Protein AF-0000000080301830 (afdb_homodimer)

Sequence (352 aa):
MVADKGTPGTGPSTVLDDLLLYRLTRLLASAGSLVVRQCEGRHGITRREWRLIAILAQRGPLLSSELAAHAHLQRSRTSAAVTSLVSKGLGVRTPMPGNRRQVQVALTASGRAIHDDMMPFVATLNAELYAALPPADAARLDEMLERLQAQADRMAMTVEVPKDERRKGRRRTGDGMVADKGTPGTGPSTVLDDLLLYRLTRLLASAGSLVVRQCEGRHGITRREWRLIAILAQRGPLLSSELAAHAHLQRSRTSAAVTSLVSKGLGVRTPMPGNRRQVQVALTASGRAIHDDMMPFVATLNAELYAALPPADAARLDEMLERLQAQADRMAMTVEVPKDERRKGRRRTGDG

Organism: Piscinibacter sakaiensis (NCBI:txid1547922)

InterPro domains:
  IPR000835 MarR-type HTH domain [PF01047] (45-103)
  IPR000835 MarR-type HTH domain [PS50995] (17-150)
  IPR000835 MarR-type HTH domain [SM00347] (38-138)
  IPR036388 Winged helix-like DNA-binding domain superfamily [G3DSA:1.10.10.10] (8-157)
  IPR036390 Winged helix DNA-binding domain superfamily [SSF46785] (18-155)
  IPR039422 Transcription regulators MarR/SlyA-like [PTHR33164] (20-153)

Radius of gyration: 22.85 Å; Cα contacts (8 Å, |Δi|>4): 368; chains: 2; bounding box: 72×60×74 Å

Secondary structure (DSSP, 8-state):
---------SS----GGG-HHHHHHHHHHHHHHHHHHHIIIII---HHHHHHHHHHHHH-SEEHHHHHHHHT--HHHHHHHHHHHHHTTSEEEEEETTEEEEEEEEE-HHHHHHHHHHHHHHHHHHHHHHTTS-HHHHHHHHHHHHHHHHHHHHHHHHS-----SHHHHHHTTT--/---------SS----GGG-HHHHHHHHHHHHHHHHHHHIIIII---HHHHHHHHHHHHH-SEEHHHHHHHHT--HHHHHHHHHHHHHTTSEEEEEETTEEEEEEEEE-HHHHHHHHHHHHHHHHHHHHHHTTS-HHHHHHHHHHHHHHHHHHHHHHHHS-----SHHHHHHTTT--

Nearest PDB structures (foldseek):
  7kua-assembly1_A-2  TM=8.461E-01  e=3.530E-08  Pseudomonas putida
  7el3-assembly1_B  TM=9.059E-01  e=2.567E-07  Acinetobacter baumannii
  5aip-assembly1_A  TM=7.825E-01  e=3.330E-08  Neisseria meningitidis serogroup B
  7kfq-assembly1_A  TM=7.900E-01  e=3.643E-07  Variovorax paradoxus
  3bpx-assembly1_A  TM=7.831E-01  e=7.777E-07  unclassified

Foldseek 3Di:
DPPPPDDPPPDDDPDLCPDPVSVVVVVCVVLVVVLQCCCCVPPNAGPLLLLLLLVCLVPPKDKLVVSCVSSVHDSVVSVVSQVVCVVVVQKDWDQDPPHNVIIIIHGDPSSNVVCVVSVVVVVVSVVVVCVVDDPVVSVVVVVVVVVVVVVVVVVVVPPPPPPPPPVVVVVVVPPD/DPPPPPDPPPDDDPDLCPDPVSVVVVVCVVLVVVLQCCCCVPPNAGPLLLLLLQVC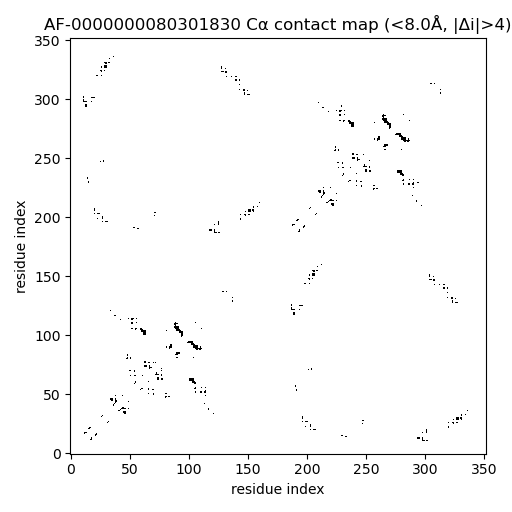LVPPKDKLVVSCVSSVHDSVVSVVSQVVCVVVVQKDWDQDPPHNVIIIIHGDPSSNVVCVVSVVVVVVSVVVVCVVDDPVVSVVVVVVVVVVVVVVVVVVVPPPPPPDPPVVVVVVVPPD

pLDDT: mean 83.08, std 20.3, range [25.14, 98.44]

Structure (mmCIF, N/CA/C/O backbone):
data_AF-0000000080301830-model_v1
#
loop_
_entity.id
_entity.type
_entity.pdbx_description
1 polymer 'Transcriptional regulator, MarR family'
#
loop_
_atom_site.group_PDB
_atom_site.id
_atom_site.type_symbol
_atom_site.label_atom_id
_atom_site.label_alt_id
_atom_site.label_comp_id
_atom_site.label_asym_id
_atom_site.label_entity_id
_atom_site.label_seq_id
_atom_site.pdbx_PDB_ins_code
_atom_site.Cartn_x
_atom_site.Cartn_y
_atom_site.Cartn_z
_atom_site.occupancy
_atom_site.B_iso_or_equiv
_atom_site.auth_seq_id
_atom_site.auth_comp_id
_atom_site.auth_asym_id
_atom_site.auth_atom_id
_atom_site.pdbx_PDB_model_num
ATOM 1 N N . MET A 1 1 ? -15.938 17.375 38.125 1 25.14 1 MET A N 1
ATOM 2 C CA . MET A 1 1 ? -15.664 18.078 36.875 1 25.14 1 MET A CA 1
ATOM 3 C C . MET A 1 1 ? -15.281 17.094 35.781 1 25.14 1 MET A C 1
ATOM 5 O O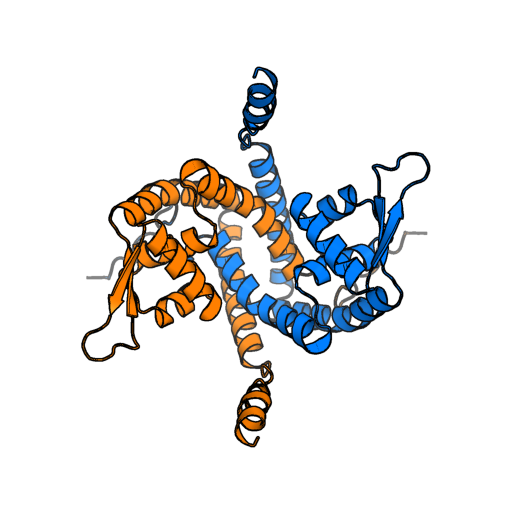 . MET A 1 1 ? -14.195 16.516 35.812 1 25.14 1 MET A O 1
ATOM 9 N N . VAL A 1 2 ? -16.188 16.25 35.219 1 26.48 2 VAL A N 1
ATOM 10 C CA . VAL A 1 2 ? -16.047 15.023 34.438 1 26.48 2 VAL A CA 1
ATOM 11 C C . VAL A 1 2 ? -15.383 15.344 33.094 1 26.48 2 VAL A C 1
ATOM 13 O O . VAL A 1 2 ? -15.727 16.344 32.438 1 26.48 2 VAL A O 1
ATOM 16 N N . ALA A 1 3 ? -14.172 15.008 33 1 34.41 3 ALA A N 1
ATOM 17 C CA . ALA A 1 3 ? -13.414 15.227 31.766 1 34.41 3 ALA A CA 1
ATOM 18 C C . ALA A 1 3 ? -14.258 14.922 30.547 1 34.41 3 ALA A C 1
ATOM 20 O O . ALA A 1 3 ? -14.922 13.891 30.484 1 34.41 3 ALA A O 1
ATOM 21 N N . ASP A 1 4 ? -14.891 15.883 29.953 1 29.5 4 ASP A N 1
ATOM 22 C CA . ASP A 1 4 ? -15.773 15.891 28.797 1 29.5 4 ASP A CA 1
ATOM 23 C C . ASP A 1 4 ? -15.203 15.039 27.672 1 29.5 4 ASP A C 1
ATOM 25 O O . ASP A 1 4 ? -14.078 15.273 27.219 1 29.5 4 ASP A O 1
ATOM 29 N N . LYS A 1 5 ? -15.328 13.758 27.656 1 33.53 5 LYS A N 1
ATOM 30 C CA . LYS A 1 5 ? -15.109 12.781 26.578 1 33.53 5 LYS A CA 1
ATOM 31 C C . LYS A 1 5 ? -15.469 13.375 25.219 1 33.53 5 LYS A C 1
ATOM 33 O O . LYS A 1 5 ? -16.641 13.664 24.953 1 33.53 5 LYS A O 1
ATOM 38 N N . GLY A 1 6 ? -14.703 14.383 24.812 1 34.5 6 GLY A N 1
ATOM 39 C CA . GLY A 1 6 ? -15.07 15.164 23.641 1 34.5 6 GLY A CA 1
ATOM 40 C C . GLY A 1 6 ? -15.797 14.352 22.594 1 34.5 6 GLY A C 1
ATOM 41 O O . GLY A 1 6 ? -15.664 13.125 22.547 1 34.5 6 GLY A O 1
ATOM 42 N N . THR A 1 7 ? -16.922 14.648 22.141 1 37.5 7 THR A N 1
ATOM 43 C CA . THR A 1 7 ? -17.859 14.164 21.125 1 37.5 7 THR A CA 1
ATOM 44 C C . THR A 1 7 ? -17.094 13.703 19.891 1 37.5 7 THR A C 1
ATOM 46 O O . THR A 1 7 ? -16.234 14.414 19.375 1 37.5 7 THR A O 1
ATOM 49 N N . PRO A 1 8 ? -16.891 12.367 19.594 1 40.94 8 PRO A N 1
ATOM 50 C CA . PRO A 1 8 ? -16.359 11.961 18.297 1 40.94 8 PRO A CA 1
ATOM 51 C C . PRO A 1 8 ? -16.766 12.914 17.172 1 40.94 8 PRO A C 1
ATOM 53 O O . PRO A 1 8 ? -17.938 13.047 16.859 1 40.94 8 PRO A O 1
ATOM 56 N N . GLY A 1 9 ? -16.547 14.195 17.281 1 39.06 9 GLY A N 1
ATOM 57 C CA . GLY A 1 9 ? -16.969 15.195 16.328 1 39.06 9 GLY A CA 1
ATOM 58 C C . GLY A 1 9 ? -16.922 14.703 14.883 1 39.06 9 GLY A C 1
ATOM 59 O O . GLY A 1 9 ? -16.078 13.875 14.539 1 39.06 9 GLY A O 1
ATOM 60 N N . THR A 1 10 ? -18.125 14.477 14.195 1 47.09 10 THR A N 1
ATOM 61 C CA . THR A 1 10 ? -18.594 14.055 12.883 1 47.09 10 THR A CA 1
ATOM 62 C C . THR A 1 10 ? -17.656 14.562 11.789 1 47.09 10 THR A C 1
ATOM 64 O O . THR A 1 10 ? -17.812 14.211 10.617 1 47.09 10 THR A O 1
ATOM 67 N N . GLY A 1 11 ? -16.812 15.523 12.086 1 50.56 11 GLY A N 1
ATOM 68 C CA . GLY A 1 11 ? -16.062 16.125 10.992 1 50.56 11 GLY A CA 1
ATOM 69 C C . GLY A 1 11 ? -14.867 15.281 10.562 1 50.56 11 GLY A C 1
ATOM 70 O O . GLY A 1 11 ? -14.547 14.273 11.195 1 50.56 11 GLY A O 1
ATOM 71 N N . PRO A 1 12 ? -14.5 15.508 9.32 1 61.25 12 PRO A N 1
ATOM 72 C CA . PRO A 1 12 ? -13.352 14.758 8.797 1 61.25 12 PRO A CA 1
ATOM 73 C C . PRO A 1 12 ? -12.125 14.844 9.703 1 61.25 12 PRO A C 1
ATOM 75 O O . PRO A 1 12 ? -11.812 15.914 10.227 1 61.25 12 PRO A O 1
ATOM 78 N N . SER A 1 13 ? -11.844 13.766 10.414 1 62.53 13 SER A N 1
ATOM 79 C CA . SER A 1 13 ? -10.656 13.711 11.25 1 62.53 13 SER A CA 1
ATOM 80 C C . SER A 1 13 ? -9.422 14.172 10.484 1 62.53 13 SER A C 1
ATOM 82 O O . SER A 1 13 ? -9.297 13.922 9.289 1 62.53 13 SER A O 1
ATOM 84 N N . THR A 1 14 ? -8.688 15.078 11.148 1 70.62 14 THR A N 1
ATOM 85 C CA . THR A 1 14 ? -7.418 15.508 10.57 1 70.62 14 THR A CA 1
ATOM 86 C C . THR A 1 14 ? -6.246 14.789 11.227 1 70.62 14 THR A C 1
ATOM 88 O O . THR A 1 14 ? -5.09 15.156 11.023 1 70.62 14 THR A O 1
ATOM 91 N N . VAL A 1 15 ? -6.68 13.797 12.016 1 78.5 15 VAL A N 1
ATOM 92 C CA . VAL A 1 15 ? -5.629 13 12.641 1 78.5 15 VAL A CA 1
ATOM 93 C C . VAL A 1 15 ? -5.238 11.844 11.719 1 78.5 15 VAL A C 1
ATOM 95 O O . VAL A 1 15 ? -6.094 11.07 11.289 1 78.5 15 VAL A O 1
ATOM 98 N N . LEU A 1 16 ? -3.955 11.734 11.445 1 83.31 16 LEU A N 1
ATOM 99 C CA . LEU A 1 16 ? -3.443 10.781 10.469 1 83.31 16 LEU A CA 1
ATOM 100 C C . LEU A 1 16 ? -3.889 9.359 10.805 1 83.31 16 LEU A C 1
ATOM 102 O O . LEU A 1 16 ? -4.34 8.625 9.922 1 83.31 16 LEU A O 1
ATOM 106 N N . ASP A 1 17 ? -3.924 9.023 12.109 1 81.44 17 ASP A N 1
ATOM 107 C CA . ASP A 1 17 ? -4.195 7.656 12.555 1 81.44 17 ASP A CA 1
ATOM 108 C C . ASP A 1 17 ? -5.672 7.309 12.383 1 81.44 17 ASP A C 1
ATOM 110 O O . ASP A 1 17 ? -6.059 6.145 12.492 1 81.44 17 ASP A O 1
ATOM 114 N N . ASP A 1 18 ? -6.461 8.359 12.023 1 84 18 ASP A N 1
ATOM 115 C CA . ASP A 1 18 ? -7.891 8.125 11.828 1 84 18 ASP A CA 1
ATOM 116 C C . ASP A 1 18 ? -8.219 7.949 10.344 1 84 18 ASP A C 1
ATOM 118 O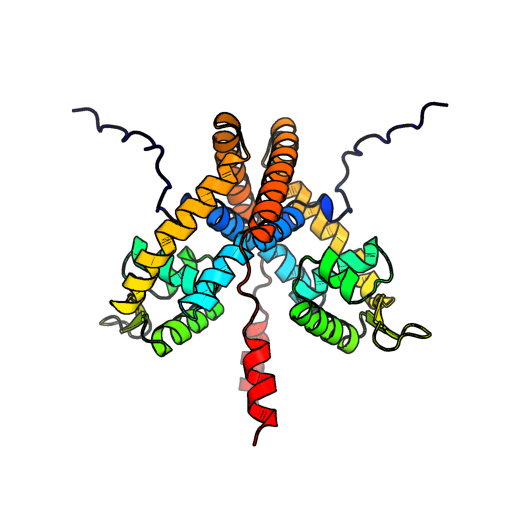 O . ASP A 1 18 ? -9.328 7.551 9.992 1 84 18 ASP A O 1
ATOM 122 N N . LEU A 1 19 ? -7.285 8.273 9.547 1 90.25 19 LEU A N 1
ATOM 123 C CA . LEU A 1 19 ? -7.512 8.195 8.109 1 90.25 19 LEU A CA 1
ATOM 124 C C . LEU A 1 19 ? -7.363 6.758 7.617 1 90.25 19 LEU A C 1
ATOM 126 O O . LEU A 1 19 ? -6.344 6.109 7.875 1 90.25 19 LEU A O 1
ATOM 130 N N . LEU A 1 20 ? -8.383 6.289 6.883 1 92.62 20 LEU A N 1
ATOM 131 C CA . LEU A 1 20 ? -8.453 4.898 6.449 1 92.62 20 LEU A CA 1
ATOM 132 C C . LEU A 1 20 ? -7.223 4.523 5.629 1 92.62 20 LEU A C 1
ATOM 134 O O . LEU A 1 20 ? -6.598 3.49 5.879 1 92.62 20 LEU A O 1
ATOM 138 N N . LEU A 1 21 ? -6.867 5.402 4.691 1 91.06 21 LEU A N 1
ATOM 139 C CA . LEU A 1 21 ? -5.758 5.086 3.801 1 91.06 21 LEU A CA 1
ATOM 140 C C . LEU A 1 21 ? -4.453 4.973 4.578 1 91.06 21 LEU A C 1
ATOM 142 O O . LEU A 1 21 ? -3.6 4.145 4.258 1 91.06 21 LEU A O 1
ATOM 146 N N . TYR A 1 22 ? -4.305 5.781 5.609 1 91 22 TYR A N 1
ATOM 147 C CA . TYR A 1 22 ? -3.117 5.688 6.453 1 91 22 TYR A CA 1
ATOM 148 C C . TYR A 1 22 ? -3.105 4.375 7.234 1 91 22 TYR A C 1
ATOM 150 O O . TYR A 1 22 ? -2.07 3.711 7.324 1 91 22 TYR A O 1
ATOM 158 N N . ARG A 1 23 ? -4.207 3.986 7.766 1 91.81 23 ARG A N 1
ATOM 159 C CA . ARG A 1 23 ? -4.305 2.734 8.508 1 91.81 23 ARG A CA 1
ATOM 160 C C . ARG A 1 23 ? -4.02 1.538 7.605 1 91.81 23 ARG A C 1
ATOM 162 O O . ARG A 1 23 ? -3.332 0.599 8.008 1 91.81 23 ARG A O 1
ATOM 169 N N . LEU A 1 24 ? -4.539 1.596 6.418 1 93.75 24 LEU A N 1
ATOM 170 C CA . LEU A 1 24 ? -4.297 0.52 5.465 1 93.75 24 LEU A CA 1
ATOM 171 C C . LEU A 1 24 ? -2.822 0.454 5.078 1 93.75 24 LEU A C 1
ATOM 173 O O . LEU A 1 24 ? -2.258 -0.634 4.949 1 93.75 24 LEU A O 1
ATOM 177 N N . THR A 1 25 ? -2.225 1.618 4.875 1 91.75 25 THR A N 1
ATOM 178 C CA . THR A 1 25 ? -0.806 1.674 4.543 1 91.75 25 THR A CA 1
ATOM 179 C C . THR A 1 25 ? 0.034 1.049 5.656 1 91.75 25 THR A C 1
ATOM 181 O O . THR A 1 25 ? 0.958 0.279 5.383 1 91.75 25 THR A O 1
ATOM 184 N N . ARG A 1 26 ? -0.278 1.354 6.891 1 90.31 26 ARG A N 1
ATOM 185 C CA . ARG A 1 26 ? 0.453 0.811 8.031 1 90.31 26 ARG A CA 1
ATOM 186 C C . ARG A 1 26 ? 0.293 -0.704 8.109 1 90.31 26 ARG A C 1
ATOM 188 O O . ARG A 1 26 ? 1.268 -1.425 8.336 1 90.31 26 ARG A O 1
ATOM 195 N N . LEU A 1 27 ? -0.912 -1.163 7.961 1 93.19 27 LEU A N 1
ATOM 196 C CA . LEU A 1 27 ? -1.195 -2.594 8.008 1 93.19 27 LEU A CA 1
ATOM 197 C C . LEU A 1 27 ? -0.454 -3.33 6.895 1 93.19 27 LEU A C 1
ATOM 199 O O . LEU A 1 27 ? 0.161 -4.371 7.137 1 93.19 27 LEU A O 1
ATOM 203 N N . LEU A 1 28 ? -0.466 -2.764 5.73 1 91.75 28 LEU A N 1
ATOM 204 C CA . LEU A 1 28 ? 0.215 -3.367 4.59 1 91.75 28 LEU A CA 1
ATOM 205 C C . LEU A 1 28 ? 1.726 -3.365 4.797 1 91.75 28 LEU A C 1
ATOM 207 O O . LEU A 1 28 ? 2.412 -4.312 4.406 1 91.75 28 LEU A O 1
ATOM 211 N N . ALA A 1 29 ? 2.191 -2.297 5.355 1 88.19 29 ALA A N 1
ATOM 212 C CA . ALA A 1 29 ? 3.625 -2.229 5.625 1 88.19 29 ALA A CA 1
ATOM 213 C C . ALA A 1 29 ? 4.055 -3.332 6.59 1 88.19 29 ALA A C 1
ATOM 215 O O . ALA A 1 29 ? 5.059 -4.008 6.359 1 88.19 29 ALA A O 1
ATOM 216 N N . SER A 1 30 ? 3.332 -3.576 7.605 1 90.38 30 SER A N 1
ATOM 217 C CA . SER A 1 30 ? 3.672 -4.574 8.617 1 90.38 30 SER A CA 1
ATOM 218 C C . SER A 1 30 ? 3.516 -5.988 8.07 1 90.38 30 SER A C 1
ATOM 220 O O . SER A 1 30 ? 4.477 -6.762 8.047 1 90.38 30 SER A O 1
ATOM 222 N N . ALA A 1 31 ? 2.387 -6.266 7.543 1 90.94 31 ALA A N 1
ATOM 223 C CA . ALA A 1 31 ? 2.119 -7.613 7.047 1 90.94 31 ALA A CA 1
ATOM 224 C C . ALA A 1 31 ? 2.875 -7.883 5.746 1 90.94 31 ALA A C 1
ATOM 226 O O . ALA A 1 31 ? 3.348 -9 5.516 1 90.94 31 ALA A O 1
ATOM 227 N N . GLY A 1 32 ? 2.92 -6.879 4.922 1 91.25 32 GLY A N 1
ATOM 228 C CA . GLY A 1 32 ? 3.615 -7.012 3.65 1 91.25 32 GLY A CA 1
ATOM 229 C C . GLY A 1 32 ? 5.113 -7.195 3.807 1 91.25 32 GLY A C 1
ATOM 230 O O . GLY A 1 32 ? 5.766 -7.77 2.934 1 91.25 32 GLY A O 1
ATOM 231 N N . SER A 1 33 ? 5.637 -6.656 4.887 1 89.25 33 SER A N 1
ATOM 232 C CA . SER A 1 33 ? 7.07 -6.801 5.117 1 89.25 33 SER A CA 1
ATOM 233 C C . SER A 1 33 ? 7.477 -8.266 5.199 1 89.25 33 SER A C 1
ATOM 235 O O . SER A 1 33 ? 8.578 -8.641 4.793 1 89.25 33 SER A O 1
ATOM 237 N N . LEU A 1 34 ? 6.637 -9.117 5.676 1 89.75 34 LEU A N 1
ATOM 238 C CA . LEU A 1 34 ? 6.891 -10.555 5.77 1 89.75 34 LEU A CA 1
ATOM 239 C C . LEU A 1 34 ? 6.965 -11.18 4.383 1 89.75 34 LEU A C 1
ATOM 241 O O . LEU A 1 34 ? 7.816 -12.039 4.133 1 89.75 34 LEU A O 1
ATOM 245 N N . VAL A 1 35 ? 6.16 -10.703 3.543 1 91.44 35 VAL A N 1
ATOM 246 C CA . VAL A 1 35 ? 6.168 -11.18 2.164 1 91.44 35 VAL A CA 1
ATOM 247 C C . VAL A 1 35 ? 7.43 -10.695 1.456 1 91.44 35 VAL A C 1
ATOM 249 O O . VAL A 1 35 ? 8.094 -11.469 0.757 1 91.44 35 VAL A O 1
ATOM 252 N N . VAL A 1 36 ? 7.723 -9.508 1.648 1 88.94 36 VAL A N 1
ATOM 253 C CA . VAL A 1 36 ? 8.891 -8.898 1.022 1 88.94 36 VAL A CA 1
ATOM 254 C C . VAL A 1 36 ? 10.156 -9.648 1.451 1 88.94 36 VAL A C 1
ATOM 256 O O . VAL A 1 36 ? 11.016 -9.953 0.622 1 88.94 36 VAL A O 1
ATOM 259 N N . ARG A 1 37 ? 10.242 -9.922 2.678 1 88.62 37 ARG A N 1
ATOM 260 C CA . ARG A 1 37 ? 11.398 -10.641 3.199 1 88.62 37 ARG A CA 1
ATOM 261 C C . ARG A 1 37 ? 11.555 -12 2.521 1 88.62 37 ARG A C 1
ATOM 263 O O . ARG A 1 37 ? 12.664 -12.414 2.191 1 88.62 37 ARG A O 1
ATOM 270 N N . GLN A 1 38 ? 10.453 -12.625 2.387 1 90.88 38 GLN A N 1
ATOM 271 C CA . GLN A 1 38 ? 10.492 -13.93 1.736 1 90.88 38 GLN A CA 1
ATOM 272 C C . GLN A 1 38 ? 10.844 -13.797 0.258 1 90.88 38 GLN A C 1
ATOM 274 O O . GLN A 1 38 ? 11.648 -14.57 -0.264 1 90.88 38 GLN A O 1
ATOM 279 N N . CYS A 1 39 ? 10.305 -12.82 -0.421 1 91.5 39 CYS A N 1
ATOM 280 C CA . CYS A 1 39 ? 10.594 -12.562 -1.828 1 91.5 39 CYS A CA 1
ATOM 281 C C . CYS A 1 39 ? 12.062 -12.25 -2.039 1 91.5 39 CYS A C 1
ATOM 283 O O . CYS A 1 39 ? 12.734 -12.906 -2.84 1 91.5 39 CYS A O 1
ATOM 285 N N . GLU A 1 40 ? 12.5 -11.344 -1.338 1 89.44 40 GLU A N 1
ATOM 286 C CA . GLU A 1 40 ? 13.867 -10.852 -1.521 1 89.44 40 GLU A CA 1
ATOM 287 C C . GLU A 1 40 ? 14.891 -11.844 -0.981 1 89.44 40 GLU A C 1
ATOM 289 O O . GLU A 1 40 ? 15.914 -12.094 -1.62 1 89.44 40 GLU A O 1
ATOM 294 N N . GLY A 1 41 ? 14.648 -12.383 0.118 1 88.25 41 GLY A N 1
ATOM 295 C CA . GLY A 1 41 ? 15.594 -13.273 0.778 1 88.25 41 GLY A CA 1
ATOM 296 C C . GLY A 1 41 ? 15.719 -14.617 0.094 1 88.25 41 GLY A C 1
ATOM 297 O O . GLY A 1 41 ? 16.828 -15.117 -0.119 1 88.25 41 GLY A O 1
ATOM 298 N N . ARG A 1 42 ? 14.656 -15.164 -0.291 1 89.44 42 ARG A N 1
ATOM 299 C CA . ARG A 1 42 ? 14.672 -16.531 -0.792 1 89.44 42 ARG A CA 1
ATOM 300 C C . ARG A 1 42 ? 14.758 -16.562 -2.314 1 89.44 42 ARG A C 1
ATOM 302 O O . ARG A 1 42 ? 15.367 -17.469 -2.893 1 89.44 42 ARG A O 1
ATOM 309 N N . HIS A 1 43 ? 14.211 -15.539 -2.967 1 93.75 43 HIS A N 1
ATOM 310 C C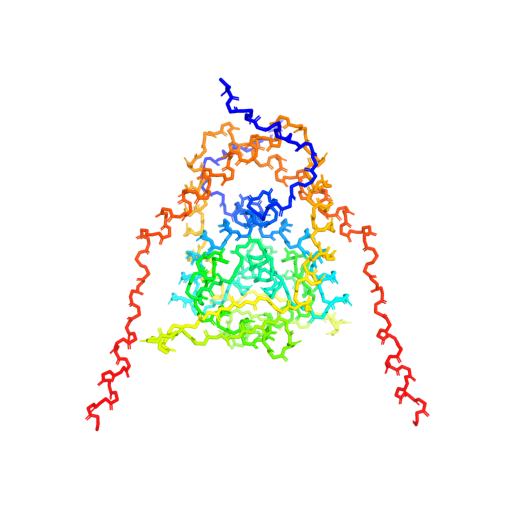A . HIS A 1 43 ? 14.047 -15.688 -4.41 1 93.75 43 HIS A CA 1
ATOM 311 C C . HIS A 1 43 ? 14.695 -14.523 -5.156 1 93.75 43 HIS A C 1
ATOM 313 O O . HIS A 1 43 ? 14.773 -14.539 -6.387 1 93.75 43 HIS A O 1
ATOM 319 N N . GLY A 1 44 ? 15.07 -13.484 -4.445 1 93.5 44 GLY A N 1
ATOM 320 C CA . GLY A 1 44 ? 15.711 -12.336 -5.062 1 93.5 44 GLY A CA 1
A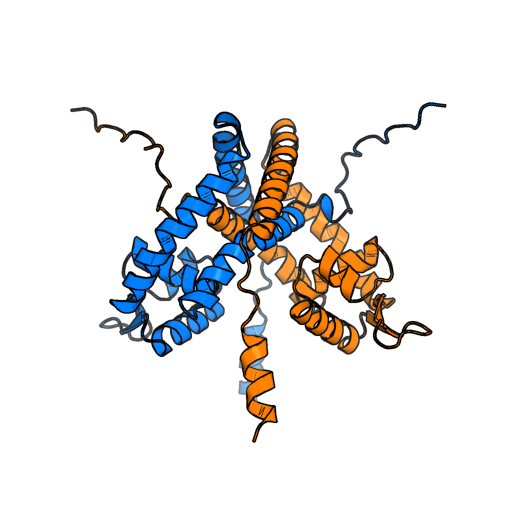TOM 321 C C . GLY A 1 44 ? 14.773 -11.531 -5.945 1 93.5 44 GLY A C 1
ATOM 322 O O . GLY A 1 44 ? 15.195 -10.977 -6.965 1 93.5 44 GLY A O 1
ATOM 323 N N . ILE A 1 45 ? 13.5 -11.562 -5.691 1 94.88 45 ILE A N 1
ATOM 324 C CA . ILE A 1 45 ? 12.531 -10.797 -6.473 1 94.88 45 ILE A CA 1
ATOM 325 C C . ILE A 1 45 ? 11.914 -9.711 -5.598 1 94.88 45 ILE A C 1
ATOM 327 O O . ILE A 1 45 ? 11.938 -9.805 -4.367 1 94.88 45 ILE A O 1
ATOM 331 N N . THR A 1 46 ? 11.328 -8.719 -6.266 1 92.38 46 THR A N 1
ATOM 332 C CA . THR A 1 46 ? 10.648 -7.637 -5.566 1 92.38 46 THR A CA 1
ATOM 333 C C . THR A 1 46 ? 9.172 -7.977 -5.348 1 92.38 46 THR A C 1
ATOM 335 O O . THR A 1 46 ? 8.656 -8.93 -5.934 1 92.38 46 THR A O 1
ATOM 338 N N . ARG A 1 47 ? 8.586 -7.172 -4.551 1 90.5 47 ARG A N 1
ATOM 339 C CA . ARG A 1 47 ? 7.152 -7.312 -4.328 1 90.5 47 ARG A CA 1
ATOM 340 C C . ARG A 1 47 ? 6.379 -7.141 -5.633 1 90.5 47 ARG A C 1
ATOM 342 O O . ARG A 1 47 ? 5.383 -7.828 -5.863 1 90.5 47 ARG A O 1
ATOM 349 N N . ARG A 1 48 ? 6.812 -6.219 -6.414 1 91.06 48 ARG A N 1
ATOM 350 C CA . ARG A 1 48 ? 6.148 -5.973 -7.688 1 91.06 48 ARG A CA 1
ATOM 351 C C . ARG A 1 48 ? 6.293 -7.164 -8.625 1 91.06 48 ARG A C 1
ATOM 353 O O . ARG A 1 48 ? 5.34 -7.547 -9.305 1 91.06 48 ARG A O 1
ATOM 360 N N . GLU A 1 49 ? 7.449 -7.645 -8.641 1 94.56 49 GLU A N 1
ATOM 361 C CA . GLU A 1 49 ? 7.672 -8.836 -9.453 1 94.56 49 GLU A CA 1
ATOM 362 C C . GLU A 1 49 ? 6.82 -10 -8.969 1 94.56 49 GLU A C 1
ATOM 364 O O . GLU A 1 49 ? 6.254 -10.742 -9.781 1 94.56 49 GLU A O 1
ATOM 369 N N . TRP A 1 50 ? 6.766 -10.18 -7.691 1 94.88 50 TRP A N 1
ATOM 370 C CA . TRP A 1 50 ? 5.91 -11.219 -7.121 1 94.88 50 TRP A CA 1
ATOM 371 C C . TRP A 1 50 ? 4.465 -11.039 -7.574 1 94.88 50 TRP A C 1
ATOM 373 O O . TRP A 1 50 ? 3.795 -12.016 -7.926 1 94.88 50 TRP A O 1
ATOM 383 N N . ARG A 1 51 ? 4.035 -9.883 -7.516 1 93.75 51 ARG A N 1
ATOM 384 C CA . ARG A 1 51 ? 2.668 -9.602 -7.945 1 93.75 51 ARG A CA 1
ATOM 385 C C . ARG A 1 51 ? 2.434 -10.078 -9.375 1 93.75 51 ARG A C 1
ATOM 387 O O . ARG A 1 51 ? 1.404 -10.688 -9.672 1 93.75 51 ARG A O 1
ATOM 394 N N . LEU A 1 52 ? 3.334 -9.773 -10.242 1 95.81 52 LEU A N 1
ATOM 395 C CA . LEU A 1 52 ? 3.201 -10.203 -11.633 1 95.81 52 LEU A CA 1
ATOM 396 C C . LEU A 1 52 ? 3.232 -11.727 -11.734 1 95.81 52 LEU A C 1
ATOM 398 O O . LEU A 1 52 ? 2.439 -12.32 -12.469 1 95.81 52 LEU A O 1
ATOM 402 N N . ILE A 1 53 ? 4.105 -12.328 -11.008 1 97.12 53 ILE A N 1
ATOM 403 C CA . ILE A 1 53 ? 4.234 -13.781 -11.016 1 97.12 53 ILE A CA 1
ATOM 404 C C . ILE A 1 53 ? 2.922 -14.422 -10.562 1 97.12 53 ILE A C 1
ATOM 406 O O . ILE A 1 53 ? 2.428 -15.352 -11.195 1 97.12 53 ILE A O 1
ATOM 410 N N . ALA A 1 54 ? 2.438 -13.914 -9.555 1 96.06 54 ALA A N 1
ATOM 411 C CA . ALA A 1 54 ? 1.201 -14.461 -9 1 96.06 54 ALA A CA 1
ATOM 412 C C . ALA A 1 54 ? 0.053 -14.344 -9.992 1 96.06 54 ALA A C 1
ATOM 414 O O . ALA A 1 54 ? -0.722 -15.281 -10.18 1 96.06 54 ALA A O 1
ATOM 415 N N . ILE A 1 55 ? -0.048 -13.25 -10.648 1 95.31 55 ILE A N 1
ATOM 416 C CA . ILE A 1 55 ? -1.121 -13.016 -11.609 1 95.31 55 ILE A CA 1
ATOM 417 C C . ILE A 1 55 ? -0.958 -13.938 -12.805 1 95.31 55 ILE A C 1
ATOM 419 O O . ILE A 1 55 ? -1.91 -14.609 -13.219 1 95.31 55 ILE A O 1
ATOM 423 N N . LEU A 1 56 ? 0.176 -14.008 -13.297 1 97.06 56 LEU A N 1
ATOM 424 C CA . LEU A 1 56 ? 0.437 -14.82 -14.477 1 97.06 56 LEU A CA 1
ATOM 425 C C . LEU A 1 56 ? 0.263 -16.297 -14.172 1 97.06 56 LEU A C 1
ATOM 427 O O . LEU A 1 56 ? -0.168 -17.078 -15.031 1 97.06 56 LEU A O 1
ATOM 431 N N . ALA A 1 57 ? 0.664 -16.703 -13.008 1 96.38 57 ALA A N 1
ATOM 432 C CA . ALA A 1 57 ? 0.492 -18.094 -12.609 1 96.38 57 ALA A CA 1
ATOM 433 C C . ALA A 1 57 ? -0.986 -18.469 -12.555 1 96.38 57 ALA A C 1
ATOM 435 O O . ALA A 1 57 ? -1.363 -19.594 -12.906 1 96.38 57 ALA A O 1
ATOM 436 N N . GLN A 1 58 ? -1.782 -17.625 -12.172 1 93.25 58 GLN A N 1
ATOM 437 C CA . GLN A 1 58 ? -3.209 -17.875 -11.992 1 93.25 58 GLN A CA 1
ATOM 438 C C . GLN A 1 58 ? -3.967 -17.719 -13.305 1 93.25 58 GLN A C 1
ATOM 440 O O . GLN A 1 58 ? -4.898 -18.469 -13.586 1 93.25 58 GLN A O 1
ATOM 445 N N . ARG A 1 59 ? -3.551 -16.797 -14.133 1 94.5 59 ARG A N 1
ATOM 446 C CA . ARG A 1 59 ? -4.359 -16.422 -15.297 1 94.5 59 ARG A CA 1
ATOM 447 C C . ARG A 1 59 ? -3.746 -16.969 -16.578 1 94.5 59 ARG A C 1
ATOM 449 O O . ARG A 1 59 ? -4.406 -17 -17.625 1 94.5 59 ARG A O 1
ATOM 456 N N . GLY A 1 60 ? -2.578 -17.375 -16.484 1 95.88 60 GLY A N 1
ATOM 457 C CA . GLY A 1 60 ? -1.863 -17.75 -17.703 1 95.88 60 GLY A CA 1
ATOM 458 C C . GLY A 1 60 ? -1.288 -16.547 -18.438 1 95.88 60 GLY A C 1
ATOM 459 O O . GLY A 1 60 ? -1.188 -15.453 -17.891 1 95.88 60 GLY A O 1
ATOM 460 N N . PRO A 1 61 ? -0.811 -16.828 -19.641 1 96.94 61 PRO A N 1
ATOM 461 C CA . PRO A 1 61 ? -0.231 -15.734 -20.438 1 96.94 61 PRO A CA 1
ATOM 462 C C . PRO A 1 61 ? -1.203 -14.578 -20.656 1 96.94 61 PRO A C 1
ATOM 464 O O . PRO A 1 61 ? -2.4 -14.797 -20.859 1 96.94 61 PRO A O 1
ATOM 467 N N . LEU A 1 62 ? -0.656 -13.352 -20.547 1 96.56 62 LEU A N 1
ATOM 468 C CA . LEU A 1 62 ? -1.454 -12.141 -20.719 1 96.56 62 LEU A CA 1
ATOM 469 C C . LEU A 1 62 ? -0.72 -11.125 -21.594 1 96.56 62 LEU A C 1
ATOM 471 O O . LEU A 1 62 ? 0.512 -11.078 -21.594 1 96.56 62 LEU A O 1
ATOM 475 N N . LEU A 1 63 ? -1.603 -10.328 -22.219 1 94.62 63 LEU A N 1
ATOM 476 C CA . LEU A 1 63 ? -1.018 -9.141 -22.844 1 94.62 63 LEU A CA 1
ATOM 477 C C . LEU A 1 63 ? -0.504 -8.18 -21.766 1 94.62 63 LEU A C 1
ATOM 479 O O . LEU A 1 63 ? -1.07 -8.094 -20.688 1 94.62 63 LEU A O 1
ATOM 483 N N . SER A 1 64 ? 0.561 -7.496 -22.203 1 92.44 64 SER A N 1
ATOM 484 C CA . SER A 1 64 ? 1.136 -6.531 -21.266 1 92.44 64 SER A CA 1
ATOM 485 C C . SER A 1 64 ? 0.074 -5.578 -20.734 1 92.44 64 SER A C 1
ATOM 487 O O . SER A 1 64 ? 0.083 -5.23 -19.547 1 92.44 64 SER A O 1
ATOM 489 N N . SER A 1 65 ? -0.841 -5.195 -21.531 1 91.06 65 SER A N 1
ATOM 490 C CA . SER A 1 65 ? -1.913 -4.293 -21.125 1 91.06 65 SER A CA 1
ATOM 491 C C . SER A 1 65 ? -2.861 -4.965 -20.141 1 91.06 65 SER A C 1
ATOM 493 O O . SER A 1 65 ? -3.293 -4.344 -19.172 1 91.06 65 SER A O 1
ATOM 495 N N . GLU A 1 66 ? -3.186 -6.16 -20.359 1 93.88 66 GLU A N 1
ATOM 496 C CA . GLU A 1 66 ? -4.027 -6.93 -19.453 1 93.88 66 GLU A CA 1
ATOM 497 C C . GLU A 1 66 ? -3.332 -7.16 -18.109 1 93.88 66 GLU A C 1
ATOM 499 O O . GLU A 1 66 ? -3.969 -7.113 -17.062 1 93.88 66 GLU A O 1
ATOM 504 N N . LEU A 1 67 ? -2.117 -7.445 -18.25 1 94.5 67 LEU A N 1
ATOM 505 C CA . LEU A 1 67 ? -1.328 -7.664 -17.047 1 94.5 67 LEU A CA 1
ATOM 506 C C . LEU A 1 67 ? -1.319 -6.418 -16.156 1 94.5 67 LEU A C 1
ATOM 508 O O . LEU A 1 67 ? -1.488 -6.512 -14.945 1 94.5 67 LEU A O 1
ATOM 512 N N . ALA A 1 68 ? -1.181 -5.309 -16.75 1 92.06 68 ALA A N 1
ATOM 513 C CA . ALA A 1 68 ? -1.219 -4.047 -16.031 1 92.06 68 ALA A CA 1
ATOM 514 C C . ALA A 1 68 ? -2.574 -3.84 -15.352 1 92.06 68 ALA A C 1
ATOM 516 O O . ALA A 1 68 ? -2.645 -3.434 -14.195 1 92.06 68 ALA A O 1
ATOM 517 N N . ALA A 1 69 ? -3.619 -4.148 -16.047 1 88.44 69 ALA A N 1
ATOM 518 C CA . ALA A 1 69 ? -4.98 -4.004 -15.531 1 88.44 69 ALA A CA 1
ATOM 519 C C . ALA A 1 69 ? -5.211 -4.922 -14.328 1 88.44 69 ALA A C 1
ATOM 521 O O . ALA A 1 69 ? -5.73 -4.484 -13.297 1 88.44 69 ALA A O 1
ATOM 522 N N . HIS A 1 70 ? -4.742 -6.164 -14.453 1 89 70 HIS A N 1
ATOM 523 C CA . HIS A 1 70 ? -4.922 -7.125 -13.375 1 89 70 HIS A CA 1
ATOM 524 C C . HIS A 1 70 ? -4.051 -6.773 -12.172 1 89 70 HIS A C 1
ATOM 526 O O . HIS A 1 70 ? -4.434 -7.02 -11.023 1 89 70 HIS A O 1
ATOM 532 N N . ALA A 1 71 ? -2.908 -6.215 -12.438 1 88.62 71 ALA A N 1
ATOM 533 C CA . ALA A 1 71 ? -1.984 -5.84 -11.367 1 88.62 71 ALA A CA 1
ATOM 534 C C . ALA A 1 71 ? -2.379 -4.504 -10.742 1 88.62 71 ALA A C 1
ATOM 536 O O . ALA A 1 71 ? -1.836 -4.113 -9.711 1 88.62 71 ALA A O 1
ATOM 537 N N . HIS A 1 72 ? -3.297 -3.84 -11.398 1 81.88 72 HIS A N 1
ATOM 538 C CA . HIS A 1 72 ? -3.699 -2.504 -10.977 1 81.88 72 HIS A CA 1
ATOM 539 C C . HIS A 1 72 ? -2.498 -1.569 -10.883 1 81.88 72 HIS A C 1
ATOM 541 O O . HIS A 1 72 ? -2.326 -0.865 -9.891 1 81.88 72 HIS A O 1
ATOM 547 N N . LEU A 1 73 ? -1.69 -1.615 -11.797 1 81.62 73 LEU A N 1
ATOM 548 C CA . LEU A 1 73 ? -0.513 -0.771 -11.969 1 81.62 73 LEU A CA 1
ATOM 549 C C . LEU A 1 73 ? -0.599 0.03 -13.266 1 81.62 73 LEU A C 1
ATOM 551 O O . LEU A 1 73 ? -1.261 -0.39 -14.211 1 81.62 73 LEU A O 1
ATOM 555 N N . GLN A 1 74 ? 0.073 1.168 -13.188 1 81.25 74 GLN A N 1
ATOM 556 C CA . GLN A 1 74 ? 0.247 1.911 -14.43 1 81.25 74 GLN A CA 1
ATOM 557 C C . GLN A 1 74 ? 1.067 1.112 -15.445 1 81.25 74 GLN A C 1
ATOM 559 O O . GLN A 1 74 ? 1.914 0.302 -15.055 1 81.25 74 GLN A O 1
ATOM 564 N N . ARG A 1 75 ? 0.832 1.372 -16.656 1 85.06 75 ARG A N 1
ATOM 565 C CA . ARG A 1 75 ? 1.487 0.646 -17.75 1 85.06 75 ARG A CA 1
ATOM 566 C C . ARG A 1 75 ? 3.004 0.787 -17.656 1 85.06 75 ARG A C 1
ATOM 568 O O . ARG A 1 75 ? 3.734 -0.188 -17.844 1 85.06 75 ARG A O 1
ATOM 575 N N . SER A 1 76 ? 3.398 1.979 -17.406 1 85.69 76 SER A N 1
ATOM 576 C CA . SER A 1 76 ? 4.836 2.225 -17.328 1 85.69 76 SER A CA 1
ATOM 577 C C . SER A 1 76 ? 5.488 1.379 -16.234 1 85.69 76 SER A C 1
ATOM 579 O O . SER A 1 76 ? 6.562 0.812 -16.453 1 85.69 76 SER A O 1
ATOM 581 N N . ARG A 1 77 ? 4.867 1.24 -15.07 1 83.56 77 ARG A N 1
ATOM 582 C CA . ARG A 1 77 ? 5.391 0.447 -13.969 1 83.56 77 ARG A CA 1
ATOM 583 C C . ARG A 1 77 ? 5.34 -1.043 -14.289 1 83.56 77 ARG A C 1
ATOM 585 O O . ARG A 1 77 ? 6.234 -1.798 -13.906 1 83.56 77 ARG A O 1
ATOM 592 N N . THR A 1 78 ? 4.355 -1.391 -14.977 1 89.88 78 THR A N 1
ATOM 593 C CA . THR A 1 78 ? 4.211 -2.785 -15.375 1 89.88 78 THR A CA 1
ATOM 594 C C . THR A 1 78 ? 5.301 -3.182 -16.359 1 89.88 78 THR A C 1
ATOM 596 O O . THR A 1 78 ? 5.914 -4.242 -16.234 1 89.88 78 THR A O 1
ATOM 599 N N . SER A 1 79 ? 5.547 -2.307 -17.328 1 91.25 79 SER A N 1
ATOM 600 C CA . SER A 1 79 ? 6.582 -2.582 -18.328 1 91.25 79 SER A CA 1
ATOM 601 C C . SER A 1 79 ? 7.941 -2.781 -17.656 1 91.25 79 SER A C 1
ATOM 603 O O . SER A 1 79 ? 8.664 -3.719 -18 1 91.25 79 SER A O 1
ATOM 605 N N . ALA A 1 80 ? 8.227 -1.951 -16.75 1 92.62 80 ALA A N 1
ATOM 606 C CA . ALA A 1 80 ? 9.492 -2.062 -16.031 1 92.62 80 ALA A CA 1
ATOM 607 C C . ALA A 1 80 ? 9.57 -3.377 -15.258 1 92.62 80 ALA A C 1
ATOM 609 O O . ALA A 1 80 ? 10.617 -4.031 -15.242 1 92.62 80 ALA A O 1
ATOM 610 N N . ALA A 1 81 ? 8.555 -3.709 -14.641 1 93.44 81 ALA A N 1
ATOM 611 C CA . ALA A 1 81 ? 8.523 -4.949 -13.867 1 93.44 81 ALA A CA 1
ATOM 612 C C . ALA A 1 81 ? 8.625 -6.168 -14.789 1 93.44 81 ALA A C 1
ATOM 614 O O . ALA A 1 81 ? 9.297 -7.145 -14.461 1 93.44 81 ALA A O 1
ATOM 615 N N . VAL A 1 82 ? 8.008 -6.09 -15.883 1 95.31 82 VAL A N 1
ATOM 616 C CA . VAL A 1 82 ? 8.07 -7.176 -16.844 1 95.31 82 VAL A CA 1
ATOM 617 C C . VAL A 1 82 ? 9.5 -7.316 -17.375 1 95.31 82 VAL A C 1
ATOM 619 O O . VAL A 1 82 ? 10.016 -8.43 -17.484 1 95.31 82 VAL A O 1
ATOM 622 N N . THR A 1 83 ? 10.039 -6.227 -17.75 1 96 83 THR A N 1
ATOM 623 C CA . THR A 1 83 ? 11.422 -6.23 -18.219 1 96 83 THR A CA 1
ATOM 624 C C . THR A 1 83 ? 12.344 -6.875 -17.188 1 96 83 THR A C 1
ATOM 626 O O . THR A 1 83 ? 13.195 -7.699 -17.547 1 96 83 THR A O 1
ATOM 629 N N . SER A 1 84 ? 12.172 -6.559 -15.977 1 96.5 84 SER A N 1
ATOM 630 C CA . SER A 1 84 ? 12.969 -7.129 -14.898 1 96.5 84 SER A CA 1
ATOM 631 C C . SER A 1 84 ? 12.734 -8.633 -14.773 1 96.5 84 SER A C 1
ATOM 633 O O . SER A 1 84 ? 13.688 -9.406 -14.641 1 96.5 84 SER A O 1
ATOM 635 N N . LEU A 1 85 ? 11.562 -9.07 -14.836 1 96.31 85 LEU A N 1
ATOM 636 C CA . LEU A 1 85 ? 11.195 -10.477 -14.75 1 96.31 85 LEU A CA 1
ATOM 637 C C . LEU A 1 85 ? 11.859 -11.281 -15.867 1 96.31 85 LEU A C 1
ATOM 639 O O . LEU A 1 85 ? 12.383 -12.367 -15.625 1 96.31 85 LEU A O 1
ATOM 643 N N . VAL A 1 86 ? 11.836 -10.711 -17.047 1 96.94 86 VAL A N 1
ATOM 644 C CA . VAL A 1 86 ? 12.406 -11.375 -18.219 1 96.94 86 VAL A CA 1
ATOM 645 C C . VAL A 1 86 ? 13.922 -11.438 -18.078 1 96.94 86 VAL A C 1
ATOM 647 O O . VAL A 1 86 ? 14.539 -12.469 -18.375 1 96.94 86 VAL A O 1
ATOM 650 N N . SER A 1 87 ? 14.461 -10.383 -17.672 1 97.44 87 SER A N 1
ATOM 651 C CA . SER A 1 87 ? 15.906 -10.328 -17.5 1 97.44 87 SER A CA 1
ATOM 652 C C . SER A 1 87 ? 16.391 -11.359 -16.484 1 97.44 87 SER A C 1
ATOM 654 O O . SER A 1 87 ? 17.5 -11.883 -16.594 1 97.44 87 SER A O 1
ATOM 656 N N . LYS A 1 88 ? 15.586 -11.766 -15.523 1 96.94 88 LYS A N 1
ATOM 657 C CA . LYS A 1 88 ? 15.922 -12.719 -14.469 1 96.94 88 LYS A CA 1
ATOM 658 C C . LYS A 1 88 ? 15.578 -14.148 -14.891 1 96.94 88 LYS A C 1
ATOM 660 O O . LYS A 1 88 ? 15.742 -15.086 -14.109 1 96.94 88 LYS A O 1
ATOM 665 N N . GLY A 1 89 ? 15.016 -14.188 -16.109 1 97.81 89 GLY A N 1
ATOM 666 C CA . GLY A 1 89 ? 14.68 -15.508 -16.641 1 97.81 89 GLY A CA 1
ATOM 667 C C . GLY A 1 89 ? 13.406 -16.078 -16.047 1 97.81 89 GLY A C 1
ATOM 668 O O . GLY A 1 89 ? 13.172 -17.281 -16.109 1 97.81 89 GLY A O 1
ATOM 669 N N . LEU A 1 90 ? 12.531 -15.281 -15.477 1 98.38 90 LEU A N 1
ATOM 670 C CA . LEU A 1 90 ? 11.328 -15.727 -14.789 1 98.38 90 LEU A CA 1
ATOM 671 C C . LEU A 1 90 ? 10.102 -15.578 -15.68 1 98.38 90 LEU A C 1
ATOM 673 O O . LEU A 1 90 ? 9.047 -16.141 -15.391 1 98.38 90 LEU A O 1
ATOM 677 N N . GLY A 1 91 ? 10.266 -14.82 -16.703 1 98 91 GLY A N 1
ATOM 678 C CA . GLY A 1 91 ? 9.219 -14.594 -17.688 1 98 91 GLY A CA 1
ATOM 679 C C . GLY A 1 91 ? 9.734 -14.539 -19.109 1 98 91 GLY A C 1
ATOM 680 O O . GLY A 1 91 ? 10.945 -14.445 -19.328 1 98 91 GLY A O 1
ATOM 681 N N . VAL A 1 92 ? 8.805 -14.609 -20.047 1 97.38 92 VAL A N 1
ATOM 682 C CA . VAL A 1 92 ? 9.133 -14.5 -21.469 1 97.38 92 VAL A CA 1
ATOM 683 C C . VAL A 1 92 ? 8.117 -13.594 -22.172 1 97.38 92 VAL A C 1
ATOM 685 O O . VAL A 1 92 ? 6.941 -13.562 -21.781 1 97.38 92 VAL A O 1
ATOM 688 N N . ARG A 1 93 ? 8.664 -12.891 -23.078 1 94.62 93 ARG A N 1
ATOM 689 C CA . ARG A 1 93 ? 7.828 -12.062 -23.938 1 94.62 93 ARG A CA 1
ATOM 690 C C . ARG A 1 93 ? 7.703 -12.672 -25.328 1 94.62 93 ARG A C 1
ATOM 692 O O . ARG A 1 93 ? 8.695 -13.117 -25.922 1 94.62 93 ARG A O 1
ATOM 699 N N . THR A 1 94 ? 6.484 -12.664 -25.766 1 93.62 94 THR A N 1
ATOM 700 C CA . THR A 1 94 ? 6.258 -13.156 -27.125 1 93.62 94 THR A CA 1
ATOM 701 C C . THR A 1 94 ? 5.41 -12.164 -27.922 1 93.62 94 THR A C 1
ATOM 703 O O . THR A 1 94 ? 4.281 -11.852 -27.516 1 93.62 94 THR A O 1
ATOM 706 N N . PRO A 1 95 ? 5.988 -11.633 -28.953 1 90 95 PRO A N 1
ATOM 707 C CA . PRO A 1 95 ? 5.16 -10.773 -29.797 1 90 95 PRO A CA 1
ATOM 708 C C . PRO A 1 95 ? 3.98 -11.516 -30.422 1 90 95 PRO A C 1
ATOM 710 O O . PRO A 1 95 ? 4.105 -12.688 -30.781 1 90 95 PRO A O 1
ATOM 713 N N . MET A 1 96 ? 2.861 -10.82 -30.391 1 87.19 96 MET A N 1
ATOM 714 C CA . MET A 1 96 ? 1.683 -11.438 -31 1 87.19 96 MET A CA 1
ATOM 715 C C . MET A 1 96 ? 1.762 -11.406 -32.5 1 87.19 96 MET A C 1
ATOM 717 O O . MET A 1 96 ? 2.199 -10.406 -33.094 1 87.19 96 MET A O 1
ATOM 721 N N . PRO A 1 97 ? 1.302 -12.539 -33 1 84.75 97 PRO A N 1
ATOM 722 C CA . PRO A 1 97 ? 1.285 -12.547 -34.469 1 84.75 97 PRO A CA 1
ATOM 723 C C . PRO A 1 97 ? 0.374 -11.469 -35.031 1 84.75 97 PRO A C 1
ATOM 725 O O . PRO A 1 97 ? -0.767 -11.312 -34.594 1 84.75 97 PRO A O 1
ATOM 728 N N . GLY A 1 98 ? 0.845 -10.617 -35.906 1 84.5 98 GLY A N 1
ATOM 729 C CA . GLY A 1 98 ? 0.05 -9.633 -36.594 1 84.5 98 GLY A CA 1
ATOM 730 C C . GLY A 1 98 ? 0.031 -8.273 -35.906 1 84.5 98 GLY A C 1
ATOM 731 O O . GLY A 1 98 ? -0.475 -7.301 -36.469 1 84.5 98 GLY A O 1
ATOM 732 N N . ASN A 1 99 ? 0.317 -8.32 -34.719 1 82.38 99 ASN A N 1
ATOM 733 C CA . ASN A 1 99 ? 0.35 -7.055 -34 1 82.38 99 ASN A CA 1
ATOM 734 C C . ASN A 1 99 ? 1.557 -6.977 -33.062 1 82.38 99 ASN A C 1
ATOM 736 O O . ASN A 1 99 ? 1.467 -7.344 -31.891 1 82.38 99 ASN A O 1
ATOM 740 N N . ARG A 1 100 ? 2.613 -6.391 -33.625 1 76.44 100 ARG A N 1
ATOM 741 C CA . ARG A 1 100 ? 3.896 -6.395 -32.938 1 76.44 100 ARG A CA 1
ATOM 742 C C . ARG A 1 100 ? 3.855 -5.488 -31.703 1 76.44 100 ARG A C 1
ATOM 744 O O . ARG A 1 100 ? 4.656 -5.652 -30.781 1 76.44 100 ARG A O 1
ATOM 751 N N . ARG A 1 101 ? 2.844 -4.664 -31.688 1 78.88 101 ARG A N 1
ATOM 752 C CA . ARG A 1 101 ? 2.754 -3.75 -30.562 1 78.88 101 ARG A CA 1
ATOM 753 C C . ARG A 1 101 ? 2.141 -4.441 -29.344 1 78.88 101 ARG A C 1
ATOM 755 O O . ARG A 1 101 ? 2.291 -3.973 -28.219 1 78.88 101 ARG A O 1
ATOM 762 N N . GLN A 1 102 ? 1.563 -5.531 -29.688 1 87.12 102 GLN A N 1
ATOM 763 C CA . GLN A 1 102 ? 1.015 -6.32 -28.594 1 87.12 102 GLN A CA 1
ATOM 764 C C . GLN A 1 102 ? 1.973 -7.434 -28.172 1 87.12 102 GLN A C 1
ATOM 766 O O . GLN A 1 102 ? 2.408 -8.227 -29.016 1 87.12 102 GLN A O 1
ATOM 771 N N . VAL A 1 103 ? 2.338 -7.402 -26.969 1 92 103 VAL A N 1
ATOM 772 C CA . VAL A 1 103 ? 3.279 -8.391 -26.453 1 92 103 VAL A CA 1
ATOM 773 C C . VAL A 1 103 ? 2.611 -9.211 -25.359 1 92 103 VAL A C 1
ATOM 775 O O . VAL A 1 103 ? 1.965 -8.664 -24.469 1 92 103 VAL A O 1
ATOM 778 N N . GLN A 1 104 ? 2.752 -10.477 -25.531 1 96.19 104 GLN A N 1
ATOM 779 C CA . GLN A 1 104 ? 2.26 -11.391 -24.5 1 96.19 104 GLN A CA 1
ATOM 780 C C . GLN A 1 104 ? 3.363 -11.75 -23.516 1 96.19 104 GLN A C 1
ATOM 782 O O . GLN A 1 104 ? 4.512 -11.977 -23.906 1 96.19 104 GLN A O 1
ATOM 787 N N . VAL A 1 105 ? 2.953 -11.812 -22.266 1 97.38 105 VAL A N 1
ATOM 788 C CA . VAL A 1 105 ? 3.893 -12.172 -21.203 1 97.38 105 VAL A CA 1
ATOM 789 C C . VAL A 1 105 ? 3.463 -13.477 -20.547 1 97.38 105 VAL A C 1
ATOM 791 O O . VAL A 1 105 ? 2.281 -13.672 -20.25 1 97.38 105 VAL A O 1
ATOM 794 N N . ALA A 1 106 ? 4.402 -14.391 -20.391 1 98.19 106 ALA A N 1
ATOM 795 C CA . ALA A 1 106 ? 4.152 -15.672 -19.719 1 98.19 106 ALA A CA 1
ATOM 796 C C . ALA A 1 106 ? 5.273 -16 -18.734 1 98.19 106 ALA A C 1
ATOM 798 O O . ALA A 1 106 ? 6.371 -15.445 -18.812 1 98.19 106 ALA A O 1
ATOM 799 N N . LEU A 1 107 ? 4.898 -16.922 -17.828 1 98.38 107 LEU A N 1
ATOM 800 C CA . LEU A 1 107 ? 5.93 -17.375 -16.906 1 98.38 107 LEU A CA 1
ATOM 801 C C . LEU A 1 107 ? 6.777 -18.469 -17.531 1 98.38 107 LEU A C 1
ATOM 803 O O . LEU A 1 107 ? 6.262 -19.312 -18.281 1 98.38 107 LEU A O 1
ATOM 807 N N . THR A 1 108 ? 8.07 -18.453 -17.203 1 98.38 108 THR A N 1
ATOM 808 C CA . THR A 1 108 ? 8.898 -19.625 -17.422 1 98.38 108 THR A CA 1
ATOM 809 C C . THR A 1 108 ? 8.664 -20.672 -16.344 1 98.38 108 THR A C 1
ATOM 811 O O . THR A 1 108 ? 7.895 -20.453 -15.414 1 98.38 108 THR A O 1
ATOM 814 N N . ALA A 1 109 ? 9.352 -21.859 -16.516 1 98.06 109 ALA A N 1
ATOM 815 C CA . ALA A 1 109 ? 9.289 -22.891 -15.484 1 98.06 109 ALA A CA 1
ATOM 816 C C . ALA A 1 109 ? 9.844 -22.375 -14.156 1 98.06 109 ALA A C 1
ATOM 818 O O . ALA A 1 109 ? 9.32 -22.703 -13.086 1 98.06 109 ALA A O 1
ATOM 819 N N . SER A 1 110 ? 10.836 -21.547 -14.289 1 97.81 110 SER A N 1
ATOM 820 C CA . SER A 1 110 ? 11.438 -20.953 -13.094 1 97.81 110 SER A CA 1
ATOM 821 C C . SER A 1 110 ? 10.477 -20 -12.406 1 97.81 110 SER A C 1
ATOM 823 O O . SER A 1 110 ? 10.367 -19.984 -11.18 1 97.81 110 SER A O 1
ATOM 825 N N . GLY A 1 111 ? 9.789 -19.234 -13.203 1 98.06 111 GLY A N 1
ATOM 826 C CA . GLY A 1 111 ? 8.781 -18.344 -12.648 1 98.06 111 GLY A CA 1
ATOM 827 C C . GLY A 1 111 ? 7.66 -19.094 -11.945 1 98.06 111 GLY A C 1
ATOM 828 O O . GLY A 1 111 ? 7.219 -18.688 -10.867 1 98.06 111 GLY A O 1
ATOM 829 N N . ARG A 1 112 ? 7.254 -20.125 -12.531 1 97.75 112 ARG A N 1
ATOM 830 C CA . ARG A 1 112 ? 6.199 -20.953 -11.945 1 97.75 112 ARG A CA 1
ATOM 831 C C . ARG A 1 112 ? 6.668 -21.609 -10.648 1 97.75 112 ARG A C 1
ATOM 833 O O . ARG A 1 112 ? 5.895 -21.734 -9.703 1 97.75 112 ARG A O 1
ATOM 840 N N . ALA A 1 113 ? 7.883 -22 -10.625 1 97.44 113 ALA A N 1
ATOM 841 C CA . ALA A 1 113 ? 8.445 -22.625 -9.43 1 97.44 113 ALA A CA 1
ATOM 842 C C . ALA A 1 113 ? 8.422 -21.656 -8.25 1 97.44 113 ALA A C 1
ATOM 844 O O . ALA A 1 113 ? 8.141 -22.047 -7.117 1 97.44 113 ALA A O 1
ATOM 845 N N . ILE A 1 114 ? 8.703 -20.406 -8.516 1 97.12 114 ILE A N 1
ATOM 846 C CA . ILE A 1 114 ? 8.664 -19.391 -7.469 1 97.12 114 ILE A CA 1
ATOM 847 C C . ILE A 1 114 ? 7.238 -19.25 -6.945 1 97.12 114 ILE A C 1
ATOM 849 O O . ILE A 1 114 ? 7.02 -19.172 -5.734 1 97.12 114 ILE A O 1
ATOM 853 N N . HIS A 1 115 ? 6.344 -19.188 -7.836 1 96.62 115 HIS A N 1
ATOM 854 C CA . HIS A 1 115 ? 4.945 -19.109 -7.422 1 96.62 115 HIS A CA 1
ATOM 855 C C . HIS A 1 115 ? 4.578 -20.281 -6.516 1 96.62 115 HIS A C 1
ATOM 857 O O . HIS A 1 115 ? 3.967 -20.094 -5.465 1 96.62 115 HIS A O 1
ATOM 863 N N . ASP A 1 116 ? 4.93 -21.438 -6.934 1 95.5 116 ASP A N 1
ATOM 864 C CA . ASP A 1 116 ? 4.539 -22.656 -6.223 1 95.5 116 ASP A CA 1
ATOM 865 C C . ASP A 1 116 ? 5.168 -22.703 -4.832 1 95.5 116 ASP A C 1
ATOM 867 O O . ASP A 1 116 ? 4.59 -23.266 -3.906 1 95.5 116 ASP A O 1
ATOM 871 N N . ASP A 1 117 ? 6.266 -22.062 -4.715 1 94.88 117 ASP A N 1
ATOM 872 C CA . ASP A 1 117 ? 6.945 -22 -3.424 1 94.88 117 ASP A CA 1
ATOM 873 C C . ASP A 1 117 ? 6.348 -20.906 -2.547 1 94.88 117 ASP A C 1
ATOM 875 O O . ASP A 1 117 ? 6.164 -21.094 -1.343 1 94.88 117 ASP A O 1
ATOM 879 N N . MET A 1 118 ? 5.992 -19.844 -3.131 1 94.31 118 MET A N 1
ATOM 880 C CA . MET A 1 118 ? 5.598 -18.641 -2.396 1 94.31 118 MET A CA 1
ATOM 881 C C . MET A 1 118 ? 4.125 -18.703 -1.997 1 94.31 118 MET A C 1
ATOM 883 O O . MET A 1 118 ? 3.746 -18.234 -0.925 1 94.31 118 MET A O 1
ATOM 887 N N . MET A 1 119 ? 3.326 -19.297 -2.783 1 93.25 119 MET A N 1
ATOM 888 C CA . MET A 1 119 ? 1.881 -19.234 -2.59 1 93.25 119 MET A CA 1
ATOM 889 C C . MET A 1 119 ? 1.479 -19.891 -1.272 1 93.25 119 MET A C 1
ATOM 891 O O . MET A 1 119 ? 0.675 -19.328 -0.52 1 93.25 119 MET A O 1
ATOM 895 N N . PRO A 1 120 ? 2.047 -21.109 -0.915 1 92.44 120 PRO A N 1
ATOM 896 C CA . PRO A 1 120 ? 1.696 -21.672 0.386 1 92.44 120 PRO A CA 1
ATOM 897 C C . PRO A 1 120 ? 2.057 -20.766 1.554 1 92.44 120 PRO A C 1
ATOM 899 O O . PRO A 1 120 ? 1.308 -20.672 2.529 1 92.44 120 PRO A O 1
ATOM 902 N N . PHE A 1 121 ? 3.135 -20.125 1.393 1 92.06 121 PHE A N 1
ATOM 903 C CA . PHE A 1 121 ? 3.561 -19.188 2.43 1 92.06 121 PHE A CA 1
ATOM 904 C C . PHE A 1 121 ? 2.578 -18.031 2.553 1 92.06 121 PHE A C 1
ATOM 906 O O . PHE A 1 121 ? 2.16 -17.672 3.658 1 92.06 121 PHE A O 1
ATOM 913 N N . VAL A 1 122 ? 2.221 -17.422 1.453 1 93.31 122 VAL A N 1
ATOM 914 C CA . VAL A 1 122 ? 1.322 -16.281 1.43 1 93.31 122 VAL A CA 1
ATOM 915 C C . VAL A 1 122 ? -0.054 -16.688 1.948 1 93.31 122 VAL A C 1
ATOM 917 O O . VAL A 1 122 ? -0.696 -15.938 2.686 1 93.31 122 VAL A O 1
ATOM 920 N N . ALA A 1 123 ? -0.455 -17.844 1.593 1 91.94 123 ALA A N 1
ATOM 921 C CA . ALA A 1 123 ? -1.74 -18.359 2.055 1 91.94 123 ALA A CA 1
ATOM 922 C C . ALA A 1 123 ? -1.75 -18.531 3.57 1 91.94 123 ALA A C 1
ATOM 924 O O . ALA A 1 123 ? -2.736 -18.203 4.234 1 91.94 123 ALA A O 1
ATOM 925 N N . THR A 1 124 ? -0.686 -19.047 4.102 1 92.31 124 THR A N 1
ATOM 926 C CA . THR A 1 124 ? -0.562 -19.234 5.547 1 92.31 124 THR A CA 1
ATOM 927 C C . THR A 1 124 ? -0.571 -17.875 6.258 1 92.31 124 THR A C 1
ATOM 929 O O . THR A 1 124 ? -1.238 -17.719 7.281 1 92.31 124 THR A O 1
ATOM 932 N N . LEU A 1 125 ? 0.191 -16.969 5.727 1 92.62 125 LEU A N 1
ATOM 933 C CA . LEU A 1 125 ? 0.227 -15.617 6.281 1 92.62 125 LEU A CA 1
ATOM 934 C C . LEU A 1 125 ? -1.167 -15 6.301 1 92.62 125 LEU A C 1
ATOM 936 O O . LEU A 1 125 ? -1.572 -14.406 7.301 1 92.62 125 LEU A O 1
ATOM 940 N N . ASN A 1 126 ? -1.864 -15.141 5.25 1 93.12 126 ASN A N 1
ATOM 941 C CA . ASN A 1 126 ? -3.23 -14.641 5.145 1 93.12 126 ASN A CA 1
ATOM 942 C C . ASN A 1 126 ? -4.137 -15.25 6.211 1 93.12 126 ASN A C 1
ATOM 944 O O . ASN A 1 126 ? -4.895 -14.531 6.871 1 93.12 126 ASN A O 1
ATOM 948 N N . ALA A 1 127 ? -4.027 -16.516 6.336 1 92.5 127 ALA A N 1
ATOM 949 C CA . ALA A 1 127 ? -4.844 -17.219 7.32 1 92.5 127 ALA A CA 1
ATOM 950 C C . ALA A 1 127 ? -4.527 -16.75 8.734 1 92.5 127 ALA A C 1
ATOM 952 O O . ALA A 1 127 ? -5.43 -16.562 9.555 1 92.5 127 ALA A O 1
ATOM 953 N N . GLU A 1 128 ? -3.275 -16.547 8.969 1 93.62 128 GLU A N 1
ATOM 954 C CA . GLU A 1 128 ? -2.855 -16.078 10.281 1 93.62 128 GLU A CA 1
ATOM 955 C C . GLU A 1 128 ? -3.402 -14.672 10.562 1 93.62 128 GLU A C 1
ATOM 957 O O . GLU A 1 128 ? -3.795 -14.375 11.688 1 93.62 128 GLU A O 1
ATOM 962 N N . LEU A 1 129 ? -3.426 -13.852 9.617 1 94.06 129 LEU A N 1
ATOM 963 C CA . LEU A 1 129 ? -3.984 -12.516 9.773 1 94.06 129 LEU A CA 1
ATOM 964 C C . LEU A 1 129 ? -5.477 -12.578 10.086 1 94.06 129 LEU A C 1
ATOM 966 O O . LEU A 1 129 ? -5.945 -11.938 11.031 1 94.06 129 LEU A O 1
ATOM 970 N N . TYR A 1 130 ? -6.184 -13.367 9.352 1 92.94 130 TYR A N 1
ATOM 971 C CA . TYR A 1 130 ? -7.629 -13.484 9.531 1 92.94 130 TYR A CA 1
ATOM 972 C C . TYR A 1 130 ? -7.969 -14.125 10.867 1 92.94 130 TYR A C 1
ATOM 974 O O . TYR A 1 130 ? -9.07 -13.938 11.391 1 92.94 130 TYR A O 1
ATOM 982 N N . ALA A 1 131 ? -7.074 -14.914 11.367 1 94.06 131 ALA A N 1
ATOM 983 C CA . ALA A 1 131 ? -7.305 -15.594 12.641 1 94.06 131 ALA A CA 1
ATOM 984 C C . ALA A 1 131 ? -7.469 -14.586 13.773 1 94.06 131 ALA A C 1
ATOM 986 O O . ALA A 1 131 ? -7.941 -14.93 14.859 1 94.06 131 ALA A O 1
ATOM 987 N N . ALA A 1 132 ? -7.102 -13.359 13.539 1 95.31 132 ALA A N 1
ATOM 988 C CA . ALA A 1 132 ? -7.266 -12.297 14.523 1 95.31 132 ALA A CA 1
ATOM 989 C C . ALA A 1 132 ? -8.727 -11.875 14.641 1 95.31 132 ALA A C 1
ATOM 991 O O . ALA A 1 132 ? -9.102 -11.156 15.57 1 95.31 132 ALA A O 1
ATOM 992 N N . LEU A 1 133 ? -9.539 -12.328 13.734 1 96.06 133 LEU A N 1
ATOM 993 C CA . LEU A 1 133 ? -10.945 -11.961 13.688 1 96.06 133 LEU A CA 1
ATOM 994 C C . LEU A 1 133 ? -11.836 -13.188 13.859 1 96.06 133 LEU A C 1
ATOM 996 O O . LEU A 1 133 ? -11.531 -14.258 13.328 1 96.06 133 LEU A O 1
ATOM 1000 N N . PRO A 1 134 ? -12.938 -13.031 14.57 1 94.38 134 PRO A N 1
ATOM 1001 C CA . PRO A 1 134 ? -13.938 -14.102 14.492 1 94.38 134 PRO A CA 1
ATOM 1002 C C . PRO A 1 134 ? -14.453 -14.328 13.07 1 94.38 134 PRO A C 1
ATOM 1004 O O . PRO A 1 134 ? -14.508 -13.391 12.273 1 94.38 134 PRO A O 1
ATOM 1007 N N . PRO A 1 135 ? -14.859 -15.555 12.75 1 90.75 135 PRO A N 1
ATOM 1008 C CA . PRO A 1 135 ? -15.273 -15.875 11.383 1 90.75 135 PRO A CA 1
ATOM 1009 C C . PRO A 1 135 ? -16.359 -14.938 10.859 1 90.75 135 PRO A C 1
ATOM 1011 O O . PRO A 1 135 ? -16.328 -14.547 9.688 1 90.75 135 PRO A O 1
ATOM 1014 N N . ALA A 1 136 ? -17.281 -14.547 11.695 1 91.94 136 ALA A N 1
ATOM 1015 C CA . ALA A 1 136 ? -18.344 -13.633 11.273 1 91.94 136 ALA A CA 1
ATOM 1016 C C . ALA A 1 136 ? -17.781 -12.266 10.906 1 91.94 136 ALA A C 1
ATOM 1018 O O . ALA A 1 136 ? -18.25 -11.625 9.961 1 91.94 136 ALA A O 1
ATOM 1019 N N . ASP A 1 137 ? -16.766 -11.852 11.586 1 93 137 ASP A N 1
ATOM 1020 C CA . ASP A 1 137 ? -16.141 -10.562 11.312 1 93 137 ASP A CA 1
ATOM 1021 C C . ASP A 1 137 ? -15.32 -10.617 10.023 1 93 137 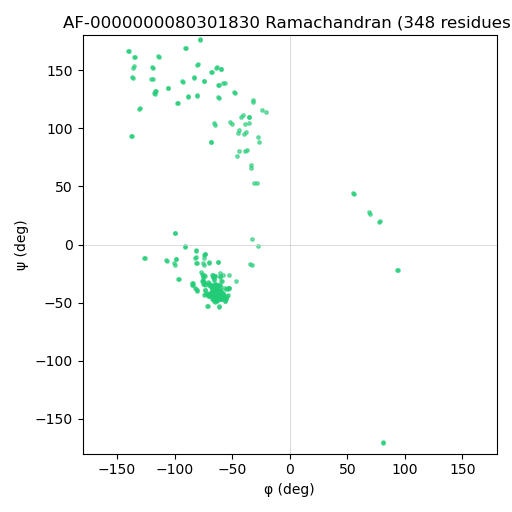ASP A C 1
ATOM 1023 O O . ASP A 1 137 ? -15.281 -9.648 9.266 1 93 137 ASP A O 1
ATOM 1027 N N . ALA A 1 138 ? -14.75 -11.773 9.789 1 91.81 138 ALA A N 1
ATOM 1028 C CA . ALA A 1 138 ? -13.969 -11.938 8.57 1 91.81 138 ALA A CA 1
ATOM 1029 C C . ALA A 1 138 ? -14.852 -11.797 7.332 1 91.81 138 ALA A C 1
ATOM 1031 O O . ALA A 1 138 ? -14.477 -11.125 6.363 1 91.81 138 ALA A O 1
ATOM 1032 N N . ALA A 1 139 ? -15.977 -12.391 7.379 1 91.94 139 ALA A N 1
ATOM 1033 C CA . ALA A 1 139 ? -16.906 -12.297 6.262 1 91.94 139 ALA A CA 1
ATOM 1034 C C . ALA A 1 139 ? -17.406 -10.859 6.074 1 91.94 139 ALA A C 1
ATOM 1036 O O . ALA A 1 139 ? -17.516 -10.383 4.945 1 91.94 139 ALA A O 1
ATOM 1037 N N . ARG A 1 140 ? -17.656 -10.211 7.113 1 94.06 140 ARG A N 1
ATOM 1038 C CA . ARG A 1 140 ? -18.094 -8.82 7.059 1 94.06 140 ARG A CA 1
ATOM 1039 C C . ARG A 1 140 ? -17 -7.922 6.512 1 94.06 140 ARG A C 1
ATOM 1041 O O . ARG A 1 140 ? -17.266 -7 5.738 1 94.06 140 ARG A O 1
ATOM 1048 N N . LEU A 1 141 ? -15.773 -8.195 6.949 1 95.31 141 LEU A N 1
ATOM 1049 C CA . LEU A 1 141 ? -14.641 -7.445 6.426 1 95.31 141 LEU A CA 1
ATOM 1050 C C . LEU A 1 141 ? -14.562 -7.566 4.91 1 95.31 141 LEU A C 1
ATOM 1052 O O . LEU A 1 141 ? -14.367 -6.566 4.211 1 95.31 141 LEU A O 1
ATOM 1056 N N . ASP A 1 142 ? -14.719 -8.773 4.449 1 93 142 ASP A N 1
ATOM 1057 C CA . ASP A 1 142 ? -14.672 -9.008 3.01 1 93 142 ASP A CA 1
ATOM 1058 C C . ASP A 1 142 ? -15.727 -8.18 2.281 1 93 142 ASP A C 1
ATOM 1060 O O . ASP A 1 142 ? -15.438 -7.562 1.255 1 93 142 ASP A O 1
ATOM 1064 N N . GLU A 1 143 ? -16.859 -8.117 2.811 1 94.69 143 GLU A N 1
ATOM 1065 C CA . GLU A 1 143 ? -17.953 -7.34 2.217 1 94.69 143 GLU A CA 1
ATOM 1066 C C . GLU A 1 143 ? -17.641 -5.848 2.248 1 94.69 143 GLU A C 1
ATOM 1068 O O . GLU A 1 143 ? -17.891 -5.137 1.271 1 94.69 143 GLU A O 1
ATOM 1073 N N . MET A 1 144 ? -17.172 -5.395 3.32 1 96.5 144 MET A N 1
ATOM 1074 C CA . MET A 1 144 ? -16.828 -3.98 3.459 1 96.5 144 MET A CA 1
ATOM 1075 C C . MET A 1 144 ? -15.734 -3.584 2.477 1 96.5 144 MET A C 1
ATOM 1077 O O . MET A 1 144 ? -15.805 -2.52 1.857 1 96.5 144 MET A O 1
ATOM 1081 N N . LEU A 1 145 ? -14.727 -4.473 2.354 1 95.5 145 LEU A N 1
ATOM 1082 C CA . LEU A 1 145 ? -13.633 -4.191 1.429 1 95.5 145 LEU A CA 1
ATOM 1083 C C . LEU A 1 145 ? -14.133 -4.145 -0.011 1 95.5 145 LEU A C 1
ATOM 1085 O O . LEU A 1 145 ? -13.641 -3.359 -0.821 1 95.5 145 LEU A O 1
ATOM 1089 N N . GLU A 1 146 ? -15.062 -4.957 -0.295 1 95.25 146 GLU A N 1
ATOM 1090 C CA . GLU A 1 146 ? -15.664 -4.93 -1.626 1 95.25 146 GLU A CA 1
ATOM 1091 C C . GLU A 1 146 ? -16.359 -3.6 -1.886 1 95.25 146 GLU A C 1
ATOM 1093 O O . GLU A 1 146 ? -16.203 -3.008 -2.955 1 95.25 146 GLU A O 1
ATOM 1098 N N . ARG A 1 147 ? -17.125 -3.102 -0.962 1 96.81 147 ARG A N 1
ATOM 1099 C CA . ARG A 1 147 ? -17.828 -1.826 -1.088 1 96.81 147 ARG A CA 1
ATOM 1100 C C . ARG A 1 147 ? -16.828 -0.668 -1.185 1 96.81 147 ARG A C 1
ATOM 1102 O O . ARG A 1 147 ? -17.016 0.245 -1.992 1 96.81 147 ARG A O 1
ATOM 1109 N N . LEU A 1 148 ? -15.836 -0.729 -0.357 1 96.88 148 LEU A N 1
ATOM 1110 C CA . LEU A 1 148 ? -14.828 0.323 -0.364 1 96.88 148 LEU A CA 1
ATOM 1111 C C . LEU A 1 148 ? -14.078 0.35 -1.693 1 96.88 148 LEU A C 1
ATOM 1113 O O . LEU A 1 148 ? -13.773 1.424 -2.219 1 96.88 148 LEU A O 1
ATOM 1117 N N . GLN A 1 149 ? -13.773 -0.856 -2.189 1 95.06 149 GLN A N 1
ATOM 1118 C CA . GLN A 1 149 ? -13.102 -0.935 -3.482 1 95.06 149 GLN A CA 1
ATOM 1119 C C . GLN A 1 149 ? -13.961 -0.323 -4.586 1 95.06 149 GLN A C 1
ATOM 1121 O O . GLN A 1 149 ? -13.461 0.436 -5.422 1 95.06 149 GLN A O 1
ATOM 1126 N N . ALA A 1 150 ? -15.211 -0.636 -4.609 1 95.56 150 ALA A N 1
ATOM 1127 C CA . ALA A 1 150 ? -16.125 -0.083 -5.605 1 95.56 150 ALA A CA 1
ATOM 1128 C C . ALA A 1 150 ? -16.188 1.438 -5.504 1 95.56 150 ALA A C 1
ATOM 1130 O O . ALA A 1 150 ? -16.188 2.135 -6.52 1 95.56 150 ALA A O 1
ATOM 1131 N N . GLN A 1 151 ? -16.266 1.901 -4.344 1 96 151 GLN A N 1
ATOM 1132 C CA . GLN A 1 151 ? -16.312 3.342 -4.117 1 96 151 GLN A CA 1
ATOM 1133 C C . GLN A 1 151 ? -15.023 4.008 -4.594 1 96 151 GLN A C 1
ATOM 1135 O O . GLN A 1 151 ? -15.062 5.047 -5.254 1 96 151 GLN A O 1
ATOM 1140 N N . ALA A 1 152 ? -13.898 3.4 -4.238 1 94.62 152 ALA A N 1
ATOM 1141 C CA . ALA A 1 152 ? -12.609 3.941 -4.66 1 94.62 152 ALA A CA 1
ATOM 1142 C C . ALA A 1 152 ? -12.5 3.98 -6.18 1 94.62 152 ALA A C 1
ATOM 1144 O O . ALA A 1 152 ? -11.992 4.953 -6.75 1 94.62 152 ALA A O 1
ATOM 1145 N N . ASP A 1 153 ? -12.969 2.939 -6.781 1 92.12 153 ASP A N 1
ATOM 1146 C CA . ASP A 1 153 ? -12.938 2.875 -8.242 1 92.12 153 ASP A CA 1
ATOM 1147 C C . ASP A 1 153 ? -13.812 3.961 -8.859 1 92.12 153 ASP A C 1
ATOM 1149 O O . ASP A 1 153 ? -13.422 4.594 -9.836 1 92.12 153 ASP A O 1
ATOM 1153 N N . ARG A 1 154 ? -14.93 4.219 -8.305 1 92.94 154 ARG A N 1
ATOM 1154 C CA . ARG A 1 154 ? -15.828 5.262 -8.781 1 92.94 154 ARG A CA 1
ATOM 1155 C C . ARG A 1 154 ? -15.195 6.641 -8.625 1 92.94 154 ARG A C 1
ATOM 1157 O O . ARG A 1 154 ? -15.266 7.465 -9.539 1 92.94 154 ARG A O 1
ATOM 1164 N N . MET A 1 155 ? -14.648 6.828 -7.574 1 91.56 155 MET A N 1
ATOM 1165 C CA . MET A 1 155 ? -14.016 8.117 -7.309 1 91.56 155 MET A CA 1
ATOM 1166 C C . MET A 1 155 ? -12.859 8.367 -8.266 1 91.56 155 MET A C 1
ATOM 1168 O O . MET A 1 155 ? -12.648 9.492 -8.719 1 91.56 155 MET A O 1
ATOM 1172 N N . ALA A 1 156 ? -12.07 7.328 -8.484 1 85.44 156 ALA A N 1
ATOM 1173 C CA . ALA A 1 156 ? -10.898 7.453 -9.352 1 85.44 156 ALA A CA 1
ATOM 1174 C C . ALA A 1 156 ? -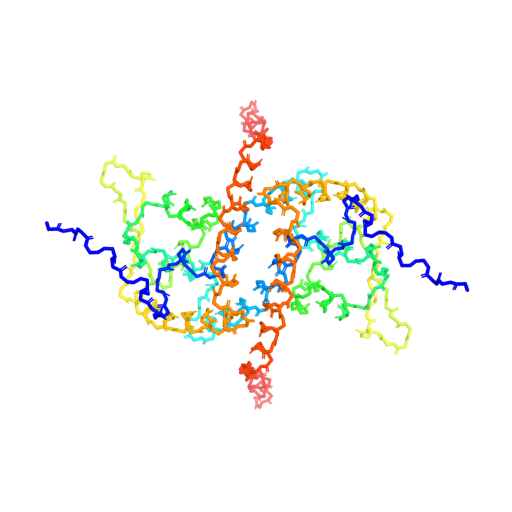11.312 7.723 -10.797 1 85.44 156 ALA A C 1
ATOM 1176 O O . ALA A 1 156 ? -10.578 8.359 -11.555 1 85.44 156 ALA A O 1
ATOM 1177 N N . MET A 1 157 ? -12.406 7.223 -11.133 1 82 157 MET A N 1
ATOM 1178 C CA . MET A 1 157 ? -12.914 7.426 -12.484 1 82 157 MET A CA 1
ATOM 1179 C C . MET A 1 157 ? -13.461 8.836 -12.656 1 82 157 MET A C 1
ATOM 1181 O O . MET A 1 157 ? -13.484 9.367 -13.766 1 82 157 MET A O 1
ATOM 1185 N N . THR A 1 158 ? -13.977 9.391 -11.641 1 71.44 158 THR A N 1
ATOM 1186 C CA . THR A 1 158 ? -14.594 10.711 -11.703 1 71.44 158 THR A CA 1
ATOM 1187 C C . THR A 1 158 ? -13.531 11.805 -11.641 1 71.44 158 THR A C 1
ATOM 1189 O O . THR A 1 158 ? -13.734 12.898 -12.164 1 71.44 158 THR A O 1
ATOM 1192 N N . VAL A 1 159 ? -12.562 11.664 -10.867 1 63.41 159 VAL A N 1
ATOM 1193 C CA . VAL A 1 159 ? -11.555 12.703 -10.68 1 63.41 159 VAL A CA 1
ATOM 1194 C C . VAL A 1 159 ? -10.734 12.859 -11.961 1 63.41 159 VAL A C 1
ATOM 1196 O O . VAL A 1 159 ? -10.219 11.875 -12.5 1 63.41 159 VAL A O 1
ATOM 1199 N N . GLU A 1 160 ? -11.141 13.672 -12.875 1 53.78 160 GLU A N 1
ATOM 1200 C CA . GLU A 1 160 ? -10.492 14.055 -14.133 1 53.78 160 GLU A CA 1
ATOM 1201 C C . GLU A 1 160 ? -8.984 14.172 -13.961 1 53.78 160 GLU A C 1
ATOM 1203 O O . GLU A 1 160 ? -8.508 14.914 -13.094 1 53.78 160 GLU A O 1
ATOM 1208 N N . VAL A 1 161 ? -8.344 13.039 -14.016 1 48.84 161 VAL A N 1
ATOM 1209 C CA . VAL A 1 161 ? -6.902 13.227 -14.164 1 48.84 161 VAL A CA 1
ATOM 1210 C C . VAL A 1 161 ? -6.625 14.336 -15.172 1 48.84 161 VAL A C 1
ATOM 1212 O O . VAL A 1 161 ? -7.25 14.391 -16.234 1 48.84 161 VAL A O 1
ATOM 1215 N N . PRO A 1 162 ? -6.176 15.367 -14.648 1 40.34 162 PRO A N 1
ATOM 1216 C CA . PRO A 1 162 ? -5.902 16.328 -15.719 1 40.34 162 PRO A CA 1
ATOM 1217 C C . PRO A 1 162 ? -5.215 15.688 -16.922 1 40.34 162 PRO A C 1
ATOM 1219 O O . PRO A 1 162 ? -4.328 14.852 -16.766 1 40.34 162 PRO A O 1
ATOM 1222 N N . LYS A 1 163 ? -5.957 15.375 -17.922 1 38.53 163 LYS A N 1
ATOM 1223 C CA . LYS A 1 163 ? -5.328 15.055 -19.188 1 38.53 163 LYS A CA 1
ATOM 1224 C C . LYS A 1 163 ? -3.98 15.766 -19.328 1 38.53 163 LYS A C 1
ATOM 1226 O O . LYS A 1 163 ? -3.896 16.984 -19.203 1 38.53 163 LYS A O 1
ATOM 1231 N N . ASP A 1 164 ? -2.822 15.164 -18.953 1 36.69 164 ASP A N 1
ATOM 1232 C CA . ASP A 1 164 ? -1.523 15.688 -19.359 1 36.69 164 ASP A CA 1
ATOM 1233 C C . ASP A 1 164 ? -1.645 16.531 -20.641 1 36.69 164 ASP A C 1
ATOM 1235 O O . ASP A 1 164 ? -2.273 16.094 -21.609 1 36.69 164 ASP A O 1
ATOM 1239 N N . GLU A 1 165 ? -1.395 17.75 -20.656 1 36.5 165 GLU A N 1
ATOM 1240 C CA . GLU A 1 165 ? -0.668 18.672 -21.516 1 36.5 165 GLU A CA 1
ATOM 1241 C C . GLU A 1 165 ? 0.542 17.984 -22.156 1 36.5 165 GLU A C 1
ATOM 1243 O O . GLU A 1 165 ? 1.444 18.656 -22.656 1 36.5 165 GLU A O 1
ATOM 1248 N N . ARG A 1 166 ? 0.777 16.766 -22 1 38 166 ARG A N 1
ATOM 1249 C CA . ARG A 1 166 ? 1.794 16.094 -22.797 1 38 166 ARG A CA 1
ATOM 1250 C C . ARG A 1 166 ? 1.652 16.453 -24.281 1 38 166 ARG A C 1
ATOM 1252 O O . ARG A 1 166 ? 2.479 16.062 -25.109 1 38 166 ARG A O 1
ATOM 1259 N N . ARG A 1 167 ? 0.444 16.672 -24.609 1 37.22 167 ARG A N 1
ATOM 1260 C CA . ARG A 1 167 ? 0.334 17.156 -25.984 1 37.22 167 ARG A CA 1
ATOM 1261 C C . ARG A 1 167 ? 1.083 18.469 -26.172 1 37.22 167 ARG A C 1
ATOM 1263 O O . ARG A 1 167 ? 1.313 18.906 -27.297 1 37.22 167 ARG A O 1
ATOM 1270 N N . LYS A 1 168 ? 1.257 19.219 -25.016 1 38.75 168 LYS A N 1
ATOM 1271 C CA . LYS A 1 168 ? 1.889 20.5 -25.328 1 38.75 168 LYS A CA 1
ATOM 1272 C C . LYS A 1 168 ? 3.379 20.312 -25.609 1 38.75 168 LYS A C 1
ATOM 1274 O O . LYS A 1 168 ? 4.031 21.219 -26.125 1 38.75 168 LYS A O 1
ATOM 1279 N N . GLY A 1 169 ? 4.047 19.266 -25.047 1 37.56 169 GLY A N 1
ATOM 1280 C CA . GLY A 1 169 ? 5.461 19.156 -25.344 1 37.56 169 GLY A CA 1
ATOM 1281 C C . GLY A 1 169 ? 5.73 18.641 -26.75 1 37.56 169 GLY A C 1
ATOM 1282 O O . GLY A 1 169 ? 6.883 18.578 -27.188 1 37.56 169 GLY A O 1
ATOM 1283 N N . ARG A 1 170 ? 4.852 17.812 -27.297 1 39.56 170 ARG A N 1
ATOM 1284 C CA . ARG A 1 170 ? 5.148 17.344 -28.641 1 39.56 170 ARG A CA 1
ATOM 1285 C C . ARG A 1 170 ? 5.047 18.484 -29.641 1 39.56 170 ARG A C 1
ATOM 1287 O O . ARG A 1 170 ? 5.625 18.422 -30.734 1 39.56 170 ARG A O 1
ATOM 1294 N N . ARG A 1 171 ? 4.07 19.359 -29.328 1 40.66 171 ARG A N 1
ATOM 1295 C CA . ARG A 1 171 ? 3.836 20.344 -30.375 1 40.66 171 ARG A CA 1
ATOM 1296 C C . ARG A 1 171 ? 4.957 21.391 -30.406 1 40.66 171 ARG A C 1
ATOM 1298 O O . ARG A 1 171 ? 5.094 22.125 -31.391 1 40.66 171 ARG A O 1
ATOM 1305 N N . ARG A 1 172 ? 5.625 21.578 -29.172 1 42.34 172 ARG A N 1
ATOM 1306 C CA . ARG A 1 172 ? 6.578 22.672 -29.312 1 42.34 172 ARG A CA 1
ATOM 1307 C C . ARG A 1 172 ? 7.82 22.219 -30.062 1 42.34 172 ARG A C 1
ATOM 1309 O O . ARG A 1 172 ? 8.688 23.031 -30.391 1 42.34 172 ARG A O 1
ATOM 1316 N N . THR A 1 173 ? 8.039 20.859 -29.984 1 43.44 173 THR A N 1
ATOM 1317 C CA . THR A 1 173 ? 9.281 20.594 -30.703 1 43.44 173 THR A CA 1
ATOM 1318 C C . THR A 1 173 ? 9.07 20.672 -32.219 1 43.44 173 THR A C 1
ATOM 1320 O O . THR A 1 173 ? 10.023 20.562 -32.969 1 43.44 173 THR A O 1
ATOM 1323 N N . GLY A 1 174 ? 7.793 20.625 -32.594 1 38.88 174 GLY A N 1
ATOM 1324 C CA . GLY A 1 174 ? 7.754 20.609 -34.031 1 38.88 174 GLY A CA 1
ATOM 1325 C C . GLY A 1 174 ? 8.039 21.969 -34.656 1 38.88 174 GLY A C 1
ATOM 1326 O O . GLY A 1 174 ? 8.188 22.094 -35.875 1 38.88 174 GLY A O 1
ATOM 1327 N N . ASP A 1 175 ? 7.59 23.094 -33.969 1 41.16 175 ASP A N 1
ATOM 1328 C CA . ASP A 1 175 ? 7.668 24.266 -34.812 1 41.16 175 ASP A CA 1
ATOM 1329 C C . ASP A 1 175 ? 9.086 24.844 -34.844 1 41.16 175 ASP A C 1
ATOM 1331 O O . ASP A 1 175 ? 9.359 25.812 -35.562 1 41.16 175 ASP A O 1
ATOM 1335 N N . GLY A 1 176 ? 10.062 24.328 -34.062 1 30.62 176 GLY A N 1
ATOM 1336 C CA . GLY A 1 176 ? 11.289 24.938 -34.562 1 30.62 176 GLY A CA 1
ATOM 1337 C C . GLY A 1 176 ? 11.867 24.219 -35.781 1 30.62 176 GLY A C 1
ATOM 1338 O O . GLY A 1 176 ? 11.531 23.062 -36.031 1 30.62 176 GLY A O 1
ATOM 1339 N N . MET B 1 1 ? -29.75 -32.25 -11.414 1 27.2 1 MET B N 1
ATOM 1340 C CA . MET B 1 1 ? -28.328 -32.406 -11.109 1 27.2 1 MET B CA 1
ATOM 1341 C C . MET B 1 1 ? -27.719 -31.109 -10.609 1 27.2 1 MET B C 1
ATOM 1343 O O . MET B 1 1 ? -27.547 -30.156 -11.375 1 27.2 1 MET B O 1
ATOM 1347 N N . VAL B 1 2 ? -28 -30.625 -9.43 1 28.67 2 VAL B N 1
ATOM 1348 C CA . VAL B 1 2 ? -27.828 -29.297 -8.875 1 28.67 2 VAL B CA 1
ATOM 1349 C C . VAL B 1 2 ? -26.344 -28.953 -8.789 1 28.67 2 VAL B C 1
ATOM 1351 O O . VAL B 1 2 ? -25.531 -29.812 -8.43 1 28.67 2 VAL B O 1
ATOM 1354 N N . ALA B 1 3 ? -25.844 -28.172 -9.664 1 36.41 3 ALA B N 1
ATOM 1355 C CA . ALA B 1 3 ? -24.453 -27.75 -9.672 1 36.41 3 ALA B CA 1
ATOM 1356 C C . ALA B 1 3 ? -23.953 -27.516 -8.258 1 36.41 3 ALA B C 1
ATOM 1358 O O . ALA B 1 3 ? -24.594 -26.812 -7.469 1 36.41 3 ALA B O 1
ATOM 1359 N N . ASP B 1 4 ? -23.297 -28.453 -7.637 1 32.31 4 ASP B N 1
ATOM 1360 C CA . ASP B 1 4 ? -22.688 -28.484 -6.312 1 32.31 4 ASP B CA 1
ATOM 1361 C C . ASP B 1 4 ? -21.891 -27.203 -6.051 1 32.31 4 ASP B C 1
ATOM 1363 O O . ASP B 1 4 ? -20.953 -26.891 -6.793 1 32.31 4 ASP B O 1
ATOM 1367 N N . LYS B 1 5 ? -22.469 -26.094 -5.766 1 34.94 5 LYS B N 1
ATOM 1368 C CA . LYS B 1 5 ? -21.906 -24.859 -5.227 1 34.94 5 LYS B CA 1
ATOM 1369 C C . LYS B 1 5 ? -20.75 -25.141 -4.266 1 34.94 5 LYS B C 1
ATOM 1371 O O . LYS B 1 5 ? -20.953 -25.734 -3.207 1 34.94 5 LYS B O 1
ATOM 1376 N N . GLY B 1 6 ? -19.656 -25.625 -4.82 1 36.03 6 GLY B N 1
ATOM 1377 C CA . GLY B 1 6 ? -18.531 -26.109 -4.023 1 36.03 6 GLY B CA 1
ATOM 1378 C C . GLY B 1 6 ? -18.375 -25.359 -2.707 1 36.03 6 GLY B C 1
ATOM 1379 O O . GLY B 1 6 ? -18.859 -24.25 -2.557 1 36.03 6 GLY B O 1
ATOM 1380 N N . THR B 1 7 ? -18.391 -25.969 -1.612 1 37.28 7 THR B N 1
ATOM 1381 C CA . THR B 1 7 ? -18.172 -25.641 -0.207 1 37.28 7 THR B CA 1
ATOM 1382 C C . THR B 1 7 ? -17.094 -24.594 -0.057 1 37.28 7 THR B C 1
ATOM 1384 O O . THR B 1 7 ? -16.016 -24.703 -0.656 1 37.28 7 THR B O 1
ATOM 1387 N N . PRO B 1 8 ? -17.344 -23.25 0.239 1 41.25 8 PRO B N 1
ATOM 1388 C CA . PRO B 1 8 ? -16.266 -22.328 0.597 1 41.25 8 PRO B CA 1
ATOM 1389 C C . PRO B 1 8 ? -15.094 -23.031 1.27 1 41.25 8 PRO B C 1
ATOM 1391 O O . PRO B 1 8 ? -15.242 -23.594 2.359 1 41.25 8 PRO B O 1
ATOM 1394 N N . GLY B 1 9 ? -14.516 -24.062 0.733 1 38.72 9 GLY B N 1
ATOM 1395 C CA . GLY B 1 9 ? -13.477 -24.891 1.327 1 38.72 9 GLY B CA 1
ATOM 1396 C C . GLY B 1 9 ? -12.508 -24.109 2.188 1 38.72 9 GLY B C 1
ATOM 1397 O O . GLY B 1 9 ? -12.289 -22.922 1.963 1 38.72 9 GLY B O 1
ATOM 1398 N N . THR B 1 10 ? -12.523 -24.266 3.59 1 47.06 10 THR B N 1
ATOM 1399 C CA . THR B 1 10 ? -11.828 -23.812 4.789 1 47.06 10 THR B CA 1
ATOM 1400 C C . THR B 1 10 ? -10.352 -23.562 4.488 1 47.06 10 THR B C 1
ATOM 1402 O O . THR B 1 10 ? -9.617 -23.047 5.332 1 47.06 10 THR B O 1
ATOM 1405 N N . GLY B 1 11 ? -9.812 -24.078 3.408 1 50.47 11 GLY B N 1
ATOM 1406 C CA . GLY B 1 11 ? -8.367 -24.016 3.238 1 50.47 11 GLY B CA 1
ATOM 1407 C C . GLY B 1 11 ? -7.891 -22.672 2.721 1 50.47 11 GLY B C 1
ATOM 1408 O O . GLY B 1 11 ? -8.703 -21.812 2.365 1 50.47 11 GLY B O 1
ATOM 1409 N N . PRO B 1 12 ? -6.648 -22.391 3.049 1 61.19 12 PRO B N 1
ATOM 1410 C CA . PRO B 1 12 ? -6.074 -21.125 2.588 1 61.19 12 PRO B CA 1
ATOM 1411 C C . PRO B 1 12 ? -6.277 -20.891 1.093 1 61.19 12 PRO B C 1
ATOM 1413 O O . PRO B 1 12 ? -6.102 -21.812 0.293 1 61.19 12 PRO B O 1
ATOM 1416 N N . SER B 1 13 ? -7.219 -20.016 0.746 1 62.44 13 SER B N 1
ATOM 1417 C CA . SER B 1 13 ? -7.43 -19.656 -0.652 1 62.44 13 SER B CA 1
ATOM 1418 C C . SER B 1 13 ? -6.113 -19.328 -1.349 1 62.44 13 SER B C 1
ATOM 1420 O O . SER B 1 13 ? -5.199 -18.781 -0.737 1 62.44 13 SER B O 1
ATOM 1422 N N . THR B 1 14 ? -5.961 -19.969 -2.514 1 70.81 14 THR B N 1
ATOM 1423 C CA . THR B 1 14 ? -4.785 -19.656 -3.326 1 70.81 14 THR B CA 1
ATOM 1424 C C . THR B 1 14 ? -5.145 -18.688 -4.449 1 70.81 14 THR B C 1
ATOM 1426 O O . THR B 1 14 ? -4.344 -18.469 -5.363 1 70.81 14 THR B O 1
ATOM 1429 N N . VAL B 1 15 ? -6.387 -18.203 -4.289 1 78.69 15 VAL B N 1
ATOM 1430 C CA . VAL B 1 15 ? -6.793 -17.219 -5.281 1 78.69 15 VAL B CA 1
ATOM 1431 C C . VAL B 1 15 ? -6.383 -15.82 -4.82 1 78.69 15 VAL B C 1
ATOM 1433 O O . VAL B 1 15 ? -6.719 -15.406 -3.711 1 78.69 15 VAL B O 1
ATOM 1436 N N . LEU B 1 16 ? -5.688 -15.109 -5.688 1 83.31 16 LEU B N 1
ATOM 1437 C CA . LEU B 1 16 ? -5.094 -13.82 -5.348 1 83.31 16 LEU B CA 1
ATOM 1438 C C . LEU B 1 16 ? -6.152 -12.859 -4.824 1 83.31 16 LEU B C 1
ATOM 1440 O O . LEU B 1 16 ? -5.941 -12.188 -3.809 1 83.31 16 LEU B O 1
ATOM 1444 N N . ASP B 1 17 ? -7.367 -12.891 -5.395 1 81.56 17 ASP B N 1
ATOM 1445 C CA . ASP B 1 17 ? -8.422 -11.93 -5.078 1 81.56 17 ASP B CA 1
ATOM 1446 C C . ASP B 1 17 ? -9.023 -12.211 -3.707 1 81.56 17 ASP B C 1
ATOM 1448 O O . ASP B 1 17 ? -9.758 -11.383 -3.164 1 81.56 17 ASP B O 1
ATOM 1452 N N . ASP B 1 18 ? -8.602 -13.367 -3.146 1 84.5 18 ASP B N 1
ATOM 1453 C CA . ASP B 1 18 ? -9.125 -13.734 -1.831 1 84.5 18 ASP B CA 1
ATOM 1454 C C . ASP B 1 18 ? -8.133 -13.359 -0.728 1 84.5 18 ASP B C 1
ATOM 1456 O O . ASP B 1 18 ? -8.477 -13.406 0.457 1 84.5 18 ASP B O 1
ATOM 1460 N N . LEU B 1 19 ? -6.977 -13.039 -1.132 1 90.12 19 LEU B N 1
ATOM 1461 C CA . LEU B 1 19 ? -5.938 -12.711 -0.161 1 90.12 19 LEU B CA 1
ATOM 1462 C C . LEU B 1 19 ? -6.09 -11.281 0.334 1 90.12 19 LEU B C 1
ATOM 1464 O O . LEU B 1 19 ? -6.16 -10.344 -0.468 1 90.12 19 LEU B O 1
ATOM 1468 N N . LEU B 1 20 ? -6.113 -11.125 1.664 1 92.5 20 LEU B N 1
ATOM 1469 C CA . LEU B 1 20 ? -6.387 -9.836 2.291 1 92.5 20 LEU B CA 1
ATOM 1470 C C . LEU B 1 20 ? -5.383 -8.789 1.828 1 92.5 20 LEU B C 1
ATOM 1472 O O . LEU B 1 20 ? -5.77 -7.68 1.445 1 92.5 20 LEU B O 1
ATOM 1476 N N . LEU B 1 21 ? -4.109 -9.18 1.827 1 91 21 LEU B N 1
ATOM 1477 C CA . LEU B 1 21 ? -3.072 -8.219 1.482 1 91 21 LEU B CA 1
ATOM 1478 C C . LEU B 1 21 ? -3.219 -7.754 0.036 1 91 21 LEU B C 1
ATOM 1480 O O . LEU B 1 21 ? -2.963 -6.586 -0.276 1 91 21 LEU B O 1
ATOM 1484 N N . TYR B 1 22 ? -3.66 -8.648 -0.802 1 90.88 22 TYR B N 1
ATOM 1485 C CA . TYR B 1 22 ? -3.9 -8.266 -2.189 1 90.88 22 TYR B CA 1
ATOM 1486 C C . TYR B 1 22 ? -5.074 -7.297 -2.293 1 90.88 22 TYR B C 1
ATOM 1488 O O . TYR B 1 22 ? -5.004 -6.301 -3.018 1 90.88 22 TYR B O 1
ATOM 1496 N N . ARG B 1 23 ? -6.109 -7.555 -1.624 1 91.75 23 ARG B N 1
ATOM 1497 C CA . ARG B 1 23 ? -7.281 -6.684 -1.638 1 91.75 23 ARG B CA 1
ATOM 1498 C C . ARG B 1 23 ? -6.941 -5.305 -1.09 1 91.75 23 ARG B C 1
ATOM 1500 O O . ARG B 1 23 ? -7.383 -4.289 -1.632 1 91.75 23 ARG B O 1
ATOM 1507 N N . LEU B 1 24 ? -6.176 -5.281 -0.053 1 93.62 24 LEU B N 1
ATOM 1508 C CA . LEU B 1 24 ? -5.762 -4.008 0.529 1 93.62 24 LEU B CA 1
ATOM 1509 C C . LEU B 1 24 ? -4.879 -3.23 -0.439 1 93.62 24 LEU B C 1
ATOM 1511 O O . LEU B 1 24 ? -5.004 -2.008 -0.555 1 93.62 24 LEU B O 1
ATOM 1515 N N . THR B 1 25 ? -3.975 -3.938 -1.103 1 91.62 25 THR B N 1
ATOM 1516 C CA . THR B 1 25 ? -3.105 -3.301 -2.086 1 91.62 25 THR B CA 1
ATOM 1517 C C . THR B 1 25 ? -3.928 -2.672 -3.207 1 91.62 25 THR B C 1
ATOM 1519 O O . THR B 1 25 ? -3.658 -1.543 -3.623 1 91.62 25 THR B O 1
ATOM 1522 N N . ARG B 1 26 ? -4.914 -3.375 -3.691 1 90.25 26 ARG B N 1
ATOM 1523 C CA . ARG B 1 26 ? -5.77 -2.869 -4.758 1 90.25 26 ARG B CA 1
ATOM 1524 C C . ARG B 1 26 ? -6.543 -1.636 -4.301 1 90.25 26 ARG B C 1
ATOM 1526 O O . ARG B 1 26 ? -6.637 -0.649 -5.035 1 90.25 26 ARG B O 1
ATOM 1533 N N . LEU B 1 27 ? -7.105 -1.711 -3.139 1 93.25 27 LEU B N 1
ATOM 1534 C CA . LEU B 1 27 ? -7.863 -0.594 -2.584 1 93.25 27 LEU B CA 1
ATOM 1535 C C . LEU B 1 27 ? -6.977 0.633 -2.41 1 93.25 27 LEU B C 1
ATOM 1537 O O . LEU B 1 27 ? -7.363 1.743 -2.781 1 93.25 27 LEU B O 1
ATOM 1541 N N . LEU B 1 28 ? -5.797 0.418 -1.915 1 91.75 28 LEU B N 1
ATOM 1542 C CA . LEU B 1 28 ? -4.855 1.511 -1.709 1 91.75 28 LEU B CA 1
ATOM 1543 C C . LEU B 1 28 ? -4.406 2.1 -3.041 1 91.75 28 LEU B C 1
ATOM 1545 O O . LEU B 1 28 ? -4.215 3.312 -3.156 1 91.75 28 LEU B O 1
ATOM 1549 N N . ALA B 1 29 ? -4.223 1.236 -3.988 1 88.31 29 ALA B N 1
ATOM 1550 C CA . ALA B 1 29 ? -3.83 1.718 -5.309 1 88.31 29 ALA B CA 1
ATOM 1551 C C . ALA B 1 29 ? -4.902 2.623 -5.906 1 88.31 29 ALA B C 1
ATOM 1553 O O . ALA B 1 29 ? -4.598 3.695 -6.434 1 88.31 29 ALA B O 1
ATOM 1554 N N . SER B 1 30 ? -6.117 2.285 -5.801 1 90.44 30 SER B N 1
ATOM 1555 C CA . SER B 1 30 ? -7.223 3.051 -6.371 1 90.44 30 SER B CA 1
ATOM 1556 C C . SER B 1 30 ? -7.445 4.352 -5.605 1 90.44 30 SER B C 1
ATOM 1558 O O . SER B 1 30 ? -7.352 5.438 -6.18 1 90.44 30 SER B O 1
ATOM 1560 N N . ALA B 1 31 ? -7.594 4.242 -4.344 1 91.12 31 ALA B N 1
ATOM 1561 C CA . ALA B 1 31 ? -7.879 5.426 -3.535 1 91.12 31 ALA B CA 1
ATOM 1562 C C . ALA B 1 31 ? -6.637 6.297 -3.379 1 91.12 31 ALA B C 1
ATOM 1564 O O . ALA B 1 31 ? -6.73 7.527 -3.363 1 91.12 31 ALA B O 1
ATOM 1565 N N . GLY B 1 32 ? -5.527 5.637 -3.215 1 91.38 32 GLY B N 1
ATOM 1566 C CA . GLY B 1 32 ? -4.277 6.359 -3.061 1 91.38 32 GLY B CA 1
ATOM 1567 C C . GLY B 1 32 ? -3.865 7.117 -4.309 1 91.38 32 GLY B C 1
ATOM 1568 O O . GLY B 1 32 ? -3.131 8.102 -4.23 1 91.38 32 GLY B O 1
ATOM 1569 N N . SER B 1 33 ? -4.293 6.613 -5.434 1 89.5 33 SER B N 1
ATOM 1570 C CA . SER B 1 33 ? -3.947 7.285 -6.684 1 89.5 33 SER B CA 1
ATOM 1571 C C . SER B 1 33 ? -4.473 8.719 -6.699 1 89.5 33 SER B C 1
ATOM 1573 O O . SER B 1 33 ? -3.85 9.602 -7.285 1 89.5 33 SER B O 1
ATOM 1575 N N . LEU B 1 34 ? -5.559 8.992 -6.07 1 89.94 34 LEU B N 1
ATOM 1576 C CA . LEU B 1 34 ? -6.141 10.328 -5.984 1 89.94 34 LEU B CA 1
ATOM 1577 C C . LEU B 1 34 ? -5.262 11.25 -5.148 1 89.94 34 LEU B C 1
ATOM 1579 O O . LEU B 1 34 ? -5.074 12.414 -5.496 1 89.94 34 LEU B O 1
ATOM 1583 N N . VAL B 1 35 ? -4.711 10.688 -4.16 1 91.69 35 VAL B N 1
ATOM 1584 C CA . VAL B 1 35 ? -3.797 11.445 -3.311 1 91.69 35 VAL B CA 1
ATOM 1585 C C . VAL B 1 35 ? -2.502 11.734 -4.07 1 91.69 35 VAL B C 1
ATOM 1587 O O . VAL B 1 35 ? -1.997 12.852 -4.043 1 91.69 35 VAL B O 1
ATOM 1590 N N . VAL B 1 36 ? -2.037 10.766 -4.699 1 89.19 36 VAL B N 1
ATOM 1591 C CA . VAL B 1 36 ? -0.797 10.891 -5.457 1 89.19 36 VAL B CA 1
ATOM 1592 C C . VAL B 1 36 ? -0.947 11.977 -6.523 1 89.19 36 VAL B C 1
ATOM 1594 O O . VAL B 1 36 ? -0.056 12.805 -6.695 1 89.19 36 VAL B O 1
ATOM 1597 N N . ARG B 1 37 ? -2.006 11.953 -7.191 1 88.81 37 ARG B N 1
ATOM 1598 C CA . ARG B 1 37 ? -2.264 12.945 -8.234 1 88.81 37 ARG B CA 1
ATOM 1599 C C . ARG B 1 37 ? -2.23 14.352 -7.66 1 88.81 37 ARG B C 1
ATOM 1601 O O . ARG B 1 37 ? -1.689 15.273 -8.281 1 88.81 37 ARG B O 1
ATOM 1608 N N . GLN B 1 38 ? -2.826 14.461 -6.543 1 90.94 38 GLN B N 1
ATOM 1609 C CA . GLN B 1 38 ? -2.84 15.773 -5.906 1 90.94 38 GLN B CA 1
ATOM 1610 C C . GLN B 1 38 ? -1.443 16.172 -5.434 1 90.94 38 GLN B C 1
ATOM 1612 O O . GLN B 1 38 ? -1.022 17.312 -5.613 1 90.94 38 GLN B O 1
ATOM 1617 N N . CYS B 1 39 ? -0.708 15.258 -4.875 1 91.88 39 CYS B N 1
ATOM 1618 C CA . CYS B 1 39 ? 0.656 15.492 -4.414 1 91.88 39 CYS B CA 1
ATOM 1619 C C . CYS B 1 39 ? 1.561 15.898 -5.57 1 91.88 39 CYS B C 1
ATOM 1621 O O . CYS B 1 39 ? 2.201 16.953 -5.523 1 91.88 39 CYS B O 1
ATOM 1623 N N . GLU B 1 40 ? 1.549 15.141 -6.527 1 89.75 40 GLU B N 1
ATOM 1624 C CA . GLU B 1 40 ? 2.461 15.328 -7.652 1 89.75 40 GLU B CA 1
ATOM 1625 C C . GLU B 1 40 ? 2.018 16.5 -8.523 1 89.75 40 GLU B C 1
ATOM 1627 O O . GLU B 1 40 ? 2.842 17.312 -8.945 1 89.75 40 GLU B O 1
ATOM 1632 N N . GLY B 1 41 ? 0.803 16.594 -8.789 1 88.56 41 GLY B N 1
ATOM 1633 C CA . GLY B 1 41 ? 0.274 17.609 -9.688 1 88.56 41 GLY B CA 1
ATOM 1634 C C . GLY B 1 41 ? 0.302 19.016 -9.094 1 88.56 41 GLY B C 1
ATOM 1635 O O . GLY B 1 41 ? 0.701 19.969 -9.758 1 88.56 41 GLY B O 1
ATOM 1636 N N . ARG B 1 42 ? -0.029 19.109 -7.895 1 89.62 42 ARG B N 1
ATOM 1637 C CA . ARG B 1 42 ? -0.198 20.438 -7.305 1 89.62 42 ARG B CA 1
ATOM 1638 C C . ARG B 1 42 ? 1.058 20.859 -6.551 1 89.62 42 ARG B C 1
ATOM 1640 O O . ARG B 1 42 ? 1.388 22.047 -6.508 1 89.62 42 ARG B O 1
ATOM 1647 N N . HIS B 1 43 ? 1.797 19.906 -6.016 1 93.94 43 HIS B N 1
ATOM 1648 C CA . HIS B 1 43 ? 2.836 20.312 -5.078 1 93.94 43 HIS B CA 1
ATOM 1649 C C . HIS B 1 43 ? 4.195 19.75 -5.488 1 93.94 43 HIS B C 1
ATOM 1651 O O . HIS B 1 43 ? 5.219 20.094 -4.883 1 93.94 43 HIS B O 1
ATOM 1657 N N . GLY B 1 44 ? 4.207 18.844 -6.414 1 93.62 44 GLY B N 1
ATOM 1658 C CA . GLY B 1 44 ? 5.457 18.266 -6.883 1 93.62 44 GLY B CA 1
ATOM 1659 C C . GLY B 1 44 ? 6.129 17.391 -5.848 1 93.62 44 GLY B C 1
ATOM 1660 O O . GLY B 1 44 ? 7.359 17.328 -5.773 1 93.62 44 GLY B O 1
ATOM 1661 N N . ILE B 1 45 ? 5.387 16.797 -4.957 1 94.94 45 ILE B N 1
ATOM 1662 C CA . ILE B 1 45 ? 5.953 15.914 -3.947 1 94.94 45 ILE B CA 1
ATOM 1663 C C . ILE B 1 45 ? 5.453 14.492 -4.176 1 94.94 45 ILE B C 1
ATOM 1665 O O . ILE B 1 45 ? 4.43 14.281 -4.836 1 94.94 45 ILE B O 1
ATOM 1669 N N . THR B 1 46 ? 6.176 13.547 -3.576 1 92.5 46 THR B N 1
ATOM 1670 C CA . THR B 1 46 ? 5.793 12.148 -3.664 1 92.5 46 THR B CA 1
ATOM 1671 C C . THR B 1 46 ? 4.875 11.766 -2.506 1 92.5 46 THR B C 1
ATOM 1673 O O . THR B 1 46 ? 4.734 12.516 -1.543 1 92.5 46 THR B O 1
ATOM 1676 N N . ARG B 1 47 ? 4.336 10.609 -2.648 1 90.56 47 ARG B N 1
ATOM 1677 C CA . ARG B 1 47 ? 3.51 10.07 -1.574 1 90.56 47 ARG B CA 1
ATOM 1678 C C . ARG B 1 47 ? 4.316 9.906 -0.291 1 90.56 47 ARG B C 1
ATOM 1680 O O . ARG B 1 47 ? 3.805 10.141 0.806 1 90.56 47 ARG B O 1
ATOM 1687 N N . ARG B 1 48 ? 5.516 9.469 -0.44 1 91.12 48 ARG B N 1
ATOM 1688 C CA . ARG B 1 48 ? 6.383 9.281 0.719 1 91.12 48 ARG B CA 1
ATOM 1689 C C . ARG B 1 48 ? 6.691 10.617 1.393 1 91.12 48 ARG B C 1
ATOM 1691 O O . ARG B 1 48 ? 6.691 10.711 2.621 1 91.12 48 ARG B O 1
ATOM 1698 N N . GLU B 1 49 ? 6.969 11.531 0.583 1 94.62 49 GLU B N 1
ATOM 1699 C CA . GLU B 1 49 ? 7.211 12.867 1.127 1 94.62 49 GLU B CA 1
ATOM 1700 C C . GLU B 1 49 ? 5.977 13.398 1.844 1 94.62 49 GLU B C 1
ATOM 1702 O O . GLU B 1 49 ? 6.086 14.008 2.912 1 94.62 49 GLU B O 1
ATOM 1707 N N . TRP B 1 50 ? 4.844 13.227 1.239 1 95.06 50 TRP B N 1
ATOM 1708 C CA . TRP B 1 50 ? 3.596 13.633 1.878 1 95.06 50 TRP B CA 1
ATOM 1709 C C . TRP B 1 50 ? 3.447 12.977 3.248 1 95.06 50 TRP B C 1
ATOM 1711 O O . TRP B 1 50 ? 3.045 13.625 4.215 1 95.06 50 TRP B O 1
ATOM 1721 N N . ARG B 1 51 ? 3.723 11.75 3.289 1 93.75 51 ARG B N 1
ATOM 1722 C CA . ARG B 1 51 ? 3.631 11.031 4.555 1 93.75 51 ARG B CA 1
ATOM 1723 C C . ARG B 1 51 ? 4.488 11.695 5.625 1 93.75 51 ARG B C 1
ATOM 1725 O O . ARG B 1 51 ? 4.047 11.867 6.766 1 93.75 51 ARG B O 1
ATOM 1732 N N . LEU B 1 52 ? 5.68 12.039 5.285 1 95.88 52 LEU B N 1
ATOM 1733 C CA . LEU B 1 52 ? 6.566 12.695 6.234 1 95.88 52 LEU B CA 1
ATOM 1734 C C . LEU B 1 52 ? 6.02 14.062 6.637 1 95.88 52 LEU B C 1
ATOM 1736 O O . LEU B 1 52 ? 6.039 14.422 7.816 1 95.88 52 LEU B O 1
ATOM 1740 N N . ILE B 1 53 ? 5.535 14.773 5.688 1 97.12 53 ILE B N 1
ATOM 1741 C CA . ILE B 1 53 ? 4.977 16.094 5.941 1 97.12 53 ILE B CA 1
ATOM 1742 C C . ILE B 1 53 ? 3.807 15.984 6.914 1 97.12 53 ILE B C 1
ATOM 1744 O O . ILE B 1 53 ? 3.721 16.75 7.883 1 97.12 53 ILE B O 1
ATOM 1748 N N . ALA B 1 54 ? 2.996 15.102 6.648 1 96.19 54 ALA B N 1
ATOM 1749 C CA . ALA B 1 54 ? 1.812 14.914 7.484 1 96.19 54 ALA B CA 1
ATOM 1750 C C . ALA B 1 54 ? 2.201 14.57 8.922 1 96.19 54 ALA B C 1
ATOM 1752 O O . ALA B 1 54 ? 1.631 15.102 9.875 1 96.19 54 ALA B O 1
ATOM 1753 N N . ILE B 1 55 ? 3.148 13.727 9.086 1 95.31 55 ILE B N 1
ATOM 1754 C CA . ILE B 1 55 ? 3.588 13.297 10.406 1 95.31 55 ILE B CA 1
ATOM 1755 C C . ILE B 1 55 ? 4.234 14.469 11.141 1 95.31 55 ILE B C 1
ATOM 1757 O O . ILE B 1 55 ? 3.898 14.742 12.297 1 95.31 55 ILE B O 1
ATOM 1761 N N . LEU B 1 56 ? 5.062 15.133 10.5 1 97.06 56 LEU B N 1
ATOM 1762 C CA . LEU B 1 56 ? 5.781 16.234 11.117 1 97.06 56 LEU B CA 1
ATOM 1763 C C . LEU B 1 56 ? 4.832 17.391 11.453 1 97.06 56 LEU B C 1
ATOM 1765 O O . LEU B 1 56 ? 5.023 18.078 12.453 1 97.06 56 LEU B O 1
ATOM 1769 N N . ALA B 1 57 ? 3.895 17.609 10.602 1 96.44 57 ALA B N 1
ATOM 1770 C CA . ALA B 1 57 ? 2.91 18.656 10.867 1 96.44 57 ALA B CA 1
ATOM 1771 C C . ALA B 1 57 ? 2.1 18.344 12.117 1 96.44 57 ALA B C 1
ATOM 1773 O O . ALA B 1 57 ? 1.759 19.25 12.891 1 96.44 57 ALA B O 1
ATOM 1774 N N . GLN B 1 58 ? 1.827 17.172 12.359 1 93.31 58 GLN B N 1
ATOM 1775 C CA . GLN B 1 58 ? 0.991 16.75 13.469 1 93.31 58 GLN B CA 1
ATOM 1776 C C . GLN B 1 58 ? 1.811 16.609 14.75 1 93.31 58 GLN B C 1
ATOM 1778 O O . GLN B 1 58 ? 1.334 16.938 15.836 1 93.31 58 GLN B O 1
ATOM 1783 N N . ARG B 1 59 ? 3.039 16.188 14.641 1 94.44 59 ARG B N 1
ATOM 1784 C CA . ARG B 1 59 ? 3.797 15.805 15.836 1 94.44 59 ARG B CA 1
ATOM 1785 C C . ARG B 1 59 ? 4.859 16.844 16.156 1 94.44 59 ARG B C 1
ATOM 1787 O O . ARG B 1 59 ? 5.414 16.844 17.266 1 94.44 59 ARG B O 1
ATOM 1794 N N . GLY B 1 60 ? 5.094 17.688 15.25 1 95.81 60 GLY B N 1
ATOM 1795 C CA . GLY B 1 60 ? 6.207 18.609 15.414 1 95.81 60 GLY B CA 1
ATOM 1796 C C . GLY B 1 60 ? 7.547 18 15.055 1 95.81 60 GLY B C 1
ATOM 1797 O O . GLY B 1 60 ? 7.602 16.938 14.406 1 95.81 60 GLY B O 1
ATOM 1798 N N . PRO B 1 61 ? 8.602 18.719 15.383 1 96.94 61 PRO B N 1
ATOM 1799 C CA . PRO B 1 61 ? 9.938 18.203 15.07 1 96.94 61 PRO B CA 1
ATOM 1800 C C . PRO B 1 61 ? 10.211 16.844 15.695 1 96.94 61 PRO B C 1
ATOM 1802 O O . PRO B 1 61 ? 9.789 16.578 16.828 1 96.94 61 PRO B O 1
ATOM 1805 N N . LEU B 1 62 ? 10.867 15.984 14.898 1 96.56 62 LEU B N 1
ATOM 1806 C CA . LEU B 1 62 ? 11.188 14.633 15.336 1 96.56 62 LEU B CA 1
ATOM 1807 C C . LEU B 1 62 ? 12.625 14.266 14.961 1 96.56 62 LEU B C 1
ATOM 1809 O O . LEU B 1 62 ? 13.148 14.75 13.953 1 96.56 62 LEU B O 1
ATOM 1813 N N . LEU B 1 63 ? 13.125 13.359 15.828 1 94.69 63 LEU B N 1
ATOM 1814 C CA . LEU B 1 63 ? 14.359 12.727 15.391 1 94.69 63 LEU B CA 1
ATOM 1815 C C . LEU B 1 63 ? 14.117 11.836 14.172 1 94.69 63 LEU B C 1
ATOM 1817 O O . LEU B 1 63 ? 13.047 11.258 14.031 1 94.69 63 LEU B O 1
ATOM 1821 N N . SER B 1 64 ? 1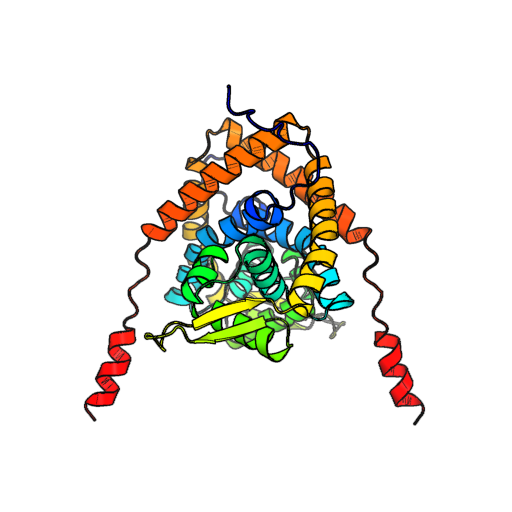5.18 11.789 13.367 1 92.44 64 SER B N 1
ATOM 1822 C CA . SER B 1 64 ? 15.07 10.969 12.164 1 92.44 64 SER B CA 1
ATOM 1823 C C . SER B 1 64 ? 14.617 9.555 12.508 1 92.44 64 SER B C 1
ATOM 1825 O O . SER B 1 64 ? 13.805 8.961 11.789 1 92.44 64 SER B O 1
ATOM 1827 N N . SER B 1 65 ? 15.062 9.039 13.586 1 90.94 65 SER B N 1
ATOM 1828 C CA . SER B 1 65 ? 14.688 7.699 14.023 1 90.94 65 SER B CA 1
ATOM 1829 C C . SER B 1 65 ? 13.211 7.641 14.422 1 90.94 65 SER B C 1
ATOM 1831 O O . SER B 1 65 ? 12.516 6.676 14.102 1 90.94 65 SER B O 1
ATOM 1833 N N . GLU B 1 66 ? 12.75 8.609 15.086 1 93.94 66 GLU B N 1
ATOM 1834 C CA . GLU B 1 66 ? 11.344 8.695 15.477 1 93.94 66 GLU B CA 1
ATOM 1835 C C . GLU B 1 66 ? 10.445 8.867 14.25 1 93.94 66 GLU B C 1
ATOM 1837 O O . GLU B 1 66 ? 9.359 8.289 14.188 1 93.94 66 GLU B O 1
ATOM 1842 N N . LEU B 1 67 ? 10.93 9.656 13.414 1 94.56 67 LEU B N 1
ATOM 1843 C CA . LEU B 1 67 ? 10.18 9.883 12.18 1 94.56 67 LEU B CA 1
ATOM 1844 C C . LEU B 1 67 ? 10 8.586 11.406 1 94.56 67 LEU B C 1
ATOM 1846 O O . LEU B 1 67 ? 8.906 8.297 10.914 1 94.56 67 LEU B O 1
ATOM 1850 N N . ALA B 1 68 ? 11.008 7.82 11.328 1 92.06 68 ALA B N 1
ATOM 1851 C CA . ALA B 1 68 ? 10.938 6.52 10.664 1 92.06 68 ALA B CA 1
ATOM 1852 C C . ALA B 1 68 ? 9.93 5.605 11.359 1 92.06 68 ALA B C 1
ATOM 1854 O O . ALA B 1 68 ? 9.133 4.938 10.695 1 92.06 68 ALA B O 1
ATOM 1855 N N . ALA B 1 69 ? 9.93 5.59 12.648 1 88.44 69 ALA B N 1
ATOM 1856 C CA . ALA B 1 69 ? 9.023 4.766 13.438 1 88.44 69 ALA B CA 1
ATOM 1857 C C . ALA B 1 69 ? 7.566 5.172 13.211 1 88.44 69 ALA B C 1
ATOM 1859 O O . ALA B 1 69 ? 6.707 4.32 12.977 1 88.44 69 ALA B O 1
ATOM 1860 N N . HIS B 1 70 ? 7.336 6.492 13.203 1 89.06 70 HIS B N 1
ATOM 1861 C CA . HIS B 1 70 ? 5.98 6.988 13.008 1 89.06 70 HIS B CA 1
ATOM 1862 C C . HIS B 1 70 ? 5.512 6.762 11.57 1 89.06 70 HIS B C 1
ATOM 1864 O O . HIS B 1 70 ? 4.324 6.535 11.328 1 89.06 70 HIS B O 1
ATOM 1870 N N . ALA B 1 71 ? 6.422 6.812 10.664 1 88.69 71 ALA B N 1
ATOM 1871 C CA . ALA B 1 71 ? 6.09 6.621 9.25 1 88.69 71 ALA B CA 1
ATOM 1872 C C . ALA B 1 71 ? 5.988 5.141 8.906 1 88.69 71 ALA B C 1
ATOM 1874 O O . ALA B 1 71 ? 5.539 4.777 7.816 1 88.69 71 ALA B O 1
ATOM 1875 N N . HIS B 1 72 ? 6.434 4.312 9.828 1 82.12 72 HIS B N 1
ATOM 1876 C CA . HIS B 1 72 ? 6.492 2.873 9.594 1 82.12 72 HIS B CA 1
ATOM 1877 C C . HIS B 1 72 ? 7.309 2.551 8.344 1 82.12 72 HIS B C 1
ATOM 1879 O O . HIS B 1 72 ? 6.875 1.761 7.5 1 82.12 72 HIS B O 1
ATOM 1885 N N . LEU B 1 73 ? 8.359 3.16 8.195 1 81.88 73 LEU B N 1
ATOM 1886 C CA . LEU B 1 73 ? 9.336 2.969 7.125 1 81.88 73 LEU B CA 1
ATOM 1887 C C . LEU B 1 73 ? 10.688 2.555 7.695 1 81.88 73 LEU B C 1
ATOM 1889 O O . LEU B 1 73 ? 11.008 2.871 8.844 1 81.88 73 LEU B O 1
ATOM 1893 N N . GLN B 1 74 ? 11.391 1.842 6.84 1 81.19 74 GLN B N 1
ATOM 1894 C CA . GLN B 1 74 ? 12.781 1.573 7.188 1 81.19 74 GLN B CA 1
ATOM 1895 C C . GLN B 1 74 ? 13.586 2.865 7.254 1 81.19 74 GLN B C 1
ATOM 1897 O O . GLN B 1 74 ? 13.281 3.832 6.555 1 81.19 74 GLN B O 1
ATOM 1902 N N . ARG B 1 75 ? 14.586 2.832 8.047 1 85.12 75 ARG B N 1
ATOM 1903 C CA . ARG B 1 75 ? 15.422 4.008 8.266 1 85.12 75 ARG B CA 1
ATOM 1904 C C . ARG B 1 75 ? 16.031 4.508 6.961 1 85.12 75 ARG B C 1
ATOM 1906 O O . ARG B 1 75 ? 16.062 5.711 6.707 1 85.12 75 ARG B O 1
ATOM 1913 N N . SER B 1 76 ? 16.484 3.57 6.207 1 85.62 76 SER B N 1
ATOM 1914 C CA . SER B 1 76 ? 17.125 3.943 4.945 1 85.62 76 SER B CA 1
ATOM 1915 C C . SER B 1 76 ? 16.141 4.691 4.039 1 85.62 76 SER B C 1
ATOM 1917 O O . SER B 1 76 ? 16.516 5.691 3.418 1 85.62 76 SER B O 1
ATOM 1919 N N . ARG B 1 77 ? 14.891 4.27 3.959 1 83.56 77 ARG B N 1
ATOM 1920 C CA . ARG B 1 77 ? 13.875 4.91 3.135 1 83.56 77 ARG B CA 1
ATOM 1921 C C . ARG B 1 77 ? 13.477 6.27 3.711 1 83.56 77 ARG B C 1
ATOM 1923 O O . ARG B 1 77 ? 13.211 7.211 2.963 1 83.56 77 ARG B O 1
ATOM 1930 N N . THR B 1 78 ? 13.492 6.316 4.957 1 89.94 78 THR B N 1
ATOM 1931 C CA . THR B 1 78 ? 13.164 7.566 5.629 1 89.94 78 THR B CA 1
ATOM 1932 C C . THR B 1 78 ? 14.242 8.617 5.367 1 89.94 78 THR B C 1
ATOM 1934 O O . THR B 1 78 ? 13.93 9.773 5.059 1 89.94 78 THR B O 1
ATOM 1937 N N . SER B 1 79 ? 15.484 8.195 5.473 1 91.19 79 SER B N 1
ATOM 1938 C CA . SER B 1 79 ? 16.594 9.117 5.234 1 91.19 79 SER B CA 1
ATOM 1939 C C . SER B 1 79 ? 16.531 9.703 3.826 1 91.19 79 SER B C 1
ATOM 1941 O O . SER B 1 79 ? 16.688 10.914 3.643 1 91.19 79 SER B O 1
ATOM 1943 N N . ALA B 1 80 ? 16.25 8.875 2.908 1 92.69 80 ALA B N 1
ATOM 1944 C CA . ALA B 1 80 ? 16.141 9.336 1.524 1 92.69 80 ALA B CA 1
ATOM 1945 C C . ALA B 1 80 ? 14.992 10.32 1.362 1 92.69 80 ALA B C 1
ATOM 1947 O O . ALA B 1 80 ? 15.125 11.336 0.668 1 92.69 80 ALA B O 1
ATOM 1948 N N . ALA B 1 81 ? 13.938 10.031 1.94 1 93.56 81 ALA B N 1
ATOM 1949 C CA . ALA B 1 81 ? 12.773 10.906 1.854 1 93.56 81 ALA B CA 1
ATOM 1950 C C . ALA B 1 81 ? 13.039 12.234 2.557 1 93.56 81 ALA B C 1
ATOM 1952 O O . ALA B 1 81 ? 12.633 13.297 2.072 1 93.56 81 ALA B O 1
ATOM 1953 N N . VAL B 1 82 ? 13.711 12.18 3.617 1 95.38 82 VAL B N 1
ATOM 1954 C CA . VAL B 1 82 ? 14.062 13.391 4.348 1 95.38 82 VAL B CA 1
ATOM 1955 C C . VAL B 1 82 ? 15.008 14.25 3.506 1 95.38 82 VAL B C 1
ATOM 1957 O O . VAL B 1 82 ? 14.836 15.469 3.412 1 95.38 82 VAL B O 1
ATOM 1960 N N . THR B 1 83 ? 15.984 13.609 2.994 1 96 83 THR B N 1
ATOM 1961 C CA . THR B 1 83 ? 16.922 14.312 2.127 1 96 83 THR B CA 1
ATOM 1962 C C . THR B 1 83 ? 16.188 15.016 0.989 1 96 83 THR B C 1
ATOM 1964 O O . THR B 1 83 ? 16.469 16.188 0.693 1 96 83 THR B O 1
ATOM 1967 N N . SER B 1 84 ? 15.281 14.367 0.409 1 96.56 84 SER B N 1
ATOM 1968 C CA . SER B 1 84 ? 14.484 14.945 -0.674 1 96.56 84 SER B CA 1
ATOM 1969 C C . SER B 1 84 ? 13.648 16.125 -0.185 1 96.56 84 SER B C 1
ATOM 1971 O O . SER B 1 84 ? 13.594 17.172 -0.84 1 96.56 84 SER B O 1
ATOM 1973 N N . LEU B 1 85 ? 13.047 16.016 0.908 1 96.31 85 LEU B N 1
ATOM 1974 C CA . LEU B 1 85 ? 12.227 17.062 1.502 1 96.31 85 LEU B CA 1
ATOM 1975 C C . LEU B 1 85 ? 13.055 18.328 1.757 1 96.31 85 LEU B C 1
ATOM 1977 O O . LEU B 1 85 ? 12.609 19.438 1.472 1 96.31 85 LEU B O 1
ATOM 1981 N N . VAL B 1 86 ? 14.25 18.109 2.264 1 96.94 86 VAL B N 1
ATOM 1982 C CA . VAL B 1 86 ? 15.141 19.219 2.584 1 96.94 86 VAL B CA 1
ATOM 1983 C C . VAL B 1 86 ? 15.625 19.891 1.298 1 96.94 86 VAL B C 1
ATOM 1985 O O . VAL B 1 86 ? 15.664 21.125 1.209 1 96.94 86 VAL B O 1
ATOM 1988 N N . SER B 1 87 ? 15.953 19.094 0.395 1 97.44 87 SER B N 1
ATOM 1989 C CA . SER B 1 87 ? 16.422 19.609 -0.882 1 97.44 87 SER B CA 1
ATOM 1990 C C . SER B 1 87 ? 15.352 20.469 -1.558 1 97.44 87 SER B C 1
ATOM 1992 O O . SER B 1 87 ? 15.672 21.422 -2.268 1 97.44 87 SER B O 1
ATOM 1994 N N . LYS B 1 88 ? 14.094 20.234 -1.322 1 97.06 88 LYS B N 1
ATOM 1995 C CA . LYS B 1 88 ? 12.977 20.953 -1.928 1 97.06 88 LYS B CA 1
ATOM 1996 C C . LYS B 1 88 ? 12.562 22.156 -1.073 1 97.06 88 LYS B C 1
ATOM 1998 O O . LYS B 1 88 ? 11.602 22.844 -1.393 1 97.06 88 LYS B O 1
ATOM 2003 N N . GLY B 1 89 ? 13.297 22.266 0.038 1 97.88 89 GLY B N 1
ATOM 2004 C CA . GLY B 1 89 ? 13.023 23.391 0.912 1 97.88 89 GLY B CA 1
ATOM 2005 C C . GLY B 1 89 ? 11.789 23.203 1.772 1 97.88 89 GLY B C 1
ATOM 2006 O O . GLY B 1 89 ? 11.234 24.172 2.287 1 97.88 89 GLY B O 1
ATOM 2007 N N . LEU B 1 90 ? 11.32 22.016 1.97 1 98.44 90 LEU B N 1
ATOM 2008 C CA . LEU B 1 90 ? 10.086 21.719 2.686 1 98.44 90 LEU B CA 1
ATOM 2009 C C . LEU B 1 90 ? 10.375 21.297 4.121 1 98.44 90 LEU B C 1
ATOM 2011 O O . LEU B 1 90 ? 9.469 21.266 4.957 1 98.44 90 LEU B O 1
ATOM 2015 N N . GLY B 1 91 ? 11.578 20.938 4.352 1 98 91 GLY B N 1
ATOM 2016 C CA . GLY B 1 91 ? 12.039 20.531 5.672 1 98 91 GLY B CA 1
ATOM 2017 C C . GLY B 1 91 ? 13.43 21.062 6 1 98 91 GLY B C 1
ATOM 2018 O O . GLY B 1 91 ? 14.141 21.547 5.121 1 98 91 GLY B O 1
ATOM 2019 N N . VAL B 1 92 ? 13.789 20.969 7.27 1 97.38 92 VAL B N 1
ATOM 2020 C CA . VAL B 1 92 ? 15.109 21.359 7.746 1 97.38 92 VAL B CA 1
ATOM 2021 C C . VAL B 1 92 ? 15.641 20.297 8.719 1 97.38 92 VAL B C 1
ATOM 2023 O O . VAL B 1 92 ? 14.867 19.688 9.461 1 97.38 92 VAL B O 1
ATOM 2026 N N . ARG B 1 93 ? 16.906 20.141 8.586 1 94.62 93 ARG B N 1
ATOM 2027 C CA . ARG B 1 93 ? 17.609 19.266 9.523 1 94.62 93 ARG B CA 1
ATOM 2028 C C . ARG B 1 93 ? 18.422 20.094 10.523 1 94.62 93 ARG B C 1
ATOM 2030 O O . ARG B 1 93 ? 19.109 21.047 10.133 1 94.62 93 ARG B O 1
ATOM 2037 N N . THR B 1 94 ? 18.281 19.688 11.734 1 93.56 94 THR B N 1
ATOM 2038 C CA . THR B 1 94 ? 19.078 20.344 12.758 1 93.56 94 THR B CA 1
ATOM 2039 C C . THR B 1 94 ? 19.797 19.328 13.633 1 93.56 94 THR B C 1
ATOM 2041 O O . THR B 1 94 ? 19.156 18.484 14.258 1 93.56 94 THR B O 1
ATOM 2044 N N . PRO B 1 95 ? 21.094 19.375 13.602 1 90.06 95 PRO B N 1
ATOM 2045 C CA . PRO B 1 95 ? 21.812 18.484 14.516 1 90.06 95 PRO B CA 1
ATOM 2046 C C . PRO B 1 95 ? 21.516 18.781 15.984 1 90.06 95 PRO B C 1
ATOM 2048 O O . PRO B 1 95 ? 21.359 19.938 16.359 1 90.06 95 PRO B O 1
ATOM 2051 N N . MET B 1 96 ? 21.328 17.688 16.703 1 87.38 96 MET B N 1
ATOM 2052 C CA . MET B 1 96 ? 21.062 17.875 18.125 1 87.38 96 MET B CA 1
ATOM 2053 C C . MET B 1 96 ? 22.328 18.25 18.859 1 87.38 96 MET B C 1
ATOM 2055 O O . MET B 1 96 ? 23.406 17.703 18.578 1 87.38 96 MET B O 1
ATOM 2059 N N . PRO B 1 97 ? 22.062 19.141 19.75 1 85 97 PRO B N 1
ATOM 2060 C CA . PRO B 1 97 ? 23.234 19.516 20.547 1 85 97 PRO B CA 1
ATOM 2061 C C . PRO B 1 97 ? 23.781 18.328 21.344 1 85 97 PRO B C 1
ATOM 2063 O O . PRO B 1 97 ? 23.031 17.594 21.984 1 85 97 PRO B O 1
ATOM 2066 N N . GLY B 1 98 ? 25.031 18.016 21.234 1 84.94 98 GLY B N 1
ATOM 2067 C CA . GLY B 1 98 ? 25.688 16.984 22.031 1 84.94 98 GLY B CA 1
ATOM 2068 C C . GLY B 1 98 ? 25.703 15.633 21.344 1 84.94 98 GLY B C 1
ATOM 2069 O O . GLY B 1 98 ? 26.375 14.711 21.812 1 84.94 98 GLY B O 1
ATOM 2070 N N . ASN B 1 99 ? 24.828 15.5 20.484 1 82.56 99 ASN B N 1
ATOM 2071 C CA . ASN B 1 99 ? 24.797 14.227 19.75 1 82.56 99 ASN B CA 1
ATOM 2072 C C . ASN B 1 99 ? 24.578 14.445 18.266 1 82.56 99 ASN B C 1
ATOM 2074 O O . ASN B 1 99 ? 23.438 14.445 17.797 1 82.56 99 ASN B O 1
ATOM 2078 N N . ARG B 1 100 ? 25.719 14.516 17.578 1 76.38 100 ARG B N 1
ATOM 2079 C CA . ARG B 1 100 ? 25.672 14.898 16.172 1 76.38 100 ARG B CA 1
ATOM 2080 C C . ARG B 1 100 ? 25.047 13.789 15.328 1 76.38 100 ARG B C 1
ATOM 2082 O O . ARG B 1 100 ? 24.562 14.039 14.227 1 76.38 100 ARG B O 1
ATOM 2089 N N . ARG B 1 101 ? 24.984 12.648 15.953 1 79.19 101 ARG B N 1
ATOM 2090 C CA . ARG B 1 101 ? 24.422 11.531 15.195 1 79.19 101 ARG B CA 1
ATOM 2091 C C . ARG B 1 101 ? 22.891 11.578 15.203 1 79.19 101 ARG B C 1
ATOM 2093 O O . ARG B 1 101 ? 22.25 10.953 14.367 1 79.19 101 ARG B O 1
ATOM 2100 N N . GLN B 1 102 ? 22.469 12.367 16.109 1 87.44 102 GLN B N 1
ATOM 2101 C CA . GLN B 1 102 ? 21.016 12.555 16.141 1 87.44 102 GLN B CA 1
ATOM 2102 C C . GLN B 1 102 ? 20.609 13.828 15.414 1 87.44 102 GLN B C 1
ATOM 2104 O O . GLN B 1 102 ? 21.141 14.906 15.695 1 87.44 102 GLN B O 1
ATOM 2109 N N . VAL B 1 103 ? 19.812 13.648 14.477 1 92.06 103 VAL B N 1
ATOM 2110 C CA . VAL B 1 103 ? 19.359 14.773 13.672 1 92.06 103 VAL B CA 1
ATOM 2111 C C . VAL B 1 103 ? 17.844 14.945 13.82 1 92.06 103 VAL B C 1
ATOM 2113 O O . VAL B 1 103 ? 17.094 13.969 13.727 1 92.06 103 VAL B O 1
ATOM 2116 N N . GLN B 1 104 ? 17.5 16.141 14.102 1 96.31 104 GLN B N 1
ATOM 2117 C CA . GLN B 1 104 ? 16.094 16.484 14.172 1 96.31 104 GLN B CA 1
ATOM 2118 C C . GLN B 1 104 ? 15.586 17.016 12.836 1 96.31 104 GLN B C 1
ATOM 2120 O O . GLN B 1 104 ? 16.281 17.781 12.172 1 96.31 104 GLN B O 1
ATOM 2125 N N . VAL B 1 105 ? 14.375 16.578 12.508 1 97.38 105 VAL B N 1
ATOM 2126 C CA . VAL B 1 105 ? 13.75 17.031 11.266 1 97.38 105 VAL B CA 1
ATOM 2127 C C . VAL B 1 105 ? 12.484 17.828 11.586 1 97.38 105 VAL B C 1
ATOM 2129 O O . VAL B 1 105 ? 11.688 17.422 12.438 1 97.38 105 VAL B O 1
ATOM 2132 N N . ALA B 1 106 ? 12.352 19 10.953 1 98.19 106 ALA B N 1
ATOM 2133 C CA . ALA B 1 106 ? 11.164 19.844 11.109 1 98.19 106 ALA B CA 1
ATOM 2134 C C . ALA B 1 106 ? 10.688 20.359 9.758 1 98.19 106 ALA B C 1
ATOM 2136 O O . ALA B 1 106 ? 11.438 20.359 8.781 1 98.19 106 ALA B O 1
ATOM 2137 N N . LEU B 1 107 ? 9.414 20.781 9.797 1 98.38 107 LEU B N 1
ATOM 2138 C CA . LEU B 1 107 ? 8.891 21.391 8.578 1 98.38 107 LEU B CA 1
ATOM 2139 C C . LEU B 1 107 ? 9.281 22.859 8.5 1 98.38 107 LEU B C 1
ATOM 2141 O O . LEU B 1 107 ? 9.32 23.562 9.516 1 98.38 107 LEU B O 1
ATOM 2145 N N . THR B 1 108 ? 9.555 23.297 7.281 1 98.38 108 THR B N 1
ATOM 2146 C CA . THR B 1 108 ? 9.578 24.734 7.012 1 98.38 108 THR B CA 1
ATOM 2147 C C . THR B 1 108 ? 8.164 25.281 6.887 1 98.38 108 THR B C 1
ATOM 2149 O O . THR B 1 108 ? 7.188 24.531 6.949 1 98.38 108 THR B O 1
ATOM 2152 N N . ALA B 1 109 ? 8.078 26.641 6.695 1 98.12 109 ALA B N 1
ATOM 2153 C CA . ALA B 1 109 ? 6.781 27.266 6.441 1 98.12 109 ALA B CA 1
ATOM 2154 C C . ALA B 1 109 ? 6.156 26.734 5.16 1 98.12 109 ALA B C 1
ATOM 2156 O O . ALA B 1 109 ? 4.938 26.531 5.09 1 98.12 109 ALA B O 1
ATOM 2157 N N . SER B 1 110 ? 7.016 26.469 4.23 1 97.81 110 SER B N 1
ATOM 2158 C CA . SER B 1 110 ? 6.543 25.922 2.963 1 97.81 110 SER B CA 1
ATOM 2159 C C . SER B 1 110 ? 6 24.5 3.139 1 97.81 110 SER B C 1
ATOM 2161 O O . SER B 1 110 ? 4.969 24.156 2.562 1 97.81 110 SER B O 1
ATOM 2163 N N . GLY B 1 111 ? 6.703 23.734 3.922 1 98.06 111 GLY B N 1
ATOM 2164 C CA . GLY B 1 111 ? 6.215 22.406 4.23 1 98.06 111 GLY B CA 1
ATOM 2165 C C . GLY B 1 111 ? 4.879 22.406 4.945 1 98.06 111 GLY B C 1
ATOM 2166 O O . GLY B 1 111 ? 3.996 21.609 4.625 1 98.06 111 GLY B O 1
ATOM 2167 N N . ARG B 1 112 ? 4.738 23.297 5.832 1 97.75 112 ARG B N 1
ATOM 2168 C CA . ARG B 1 112 ? 3.49 23.422 6.578 1 97.75 112 ARG B CA 1
ATOM 2169 C C . ARG B 1 112 ? 2.355 23.875 5.664 1 97.75 112 ARG B C 1
ATOM 2171 O O . ARG B 1 112 ? 1.215 23.422 5.816 1 97.75 112 ARG B O 1
ATOM 2178 N N . ALA B 1 113 ? 2.666 24.719 4.77 1 97.44 113 ALA B N 1
ATOM 2179 C CA . ALA B 1 113 ? 1.661 25.203 3.826 1 97.44 113 ALA B CA 1
ATOM 2180 C C . ALA B 1 113 ? 1.111 24.062 2.98 1 97.44 113 ALA B C 1
ATOM 2182 O O . ALA B 1 113 ? -0.088 24.016 2.697 1 97.44 113 ALA B O 1
ATOM 2183 N N . ILE B 1 114 ? 1.969 23.172 2.596 1 97.12 114 ILE B N 1
ATOM 2184 C CA . ILE B 1 114 ? 1.538 22 1.821 1 97.12 114 ILE B CA 1
ATOM 2185 C C . ILE B 1 114 ? 0.596 21.141 2.66 1 97.12 114 ILE B C 1
ATOM 2187 O O . ILE B 1 114 ? -0.435 20.688 2.17 1 97.12 114 ILE B O 1
ATOM 2191 N N . HIS B 1 115 ? 0.982 20.938 3.85 1 96.62 115 HIS B N 1
ATOM 2192 C CA . HIS B 1 115 ? 0.111 20.188 4.742 1 96.62 115 HIS B CA 1
ATOM 2193 C C . HIS B 1 115 ? -1.269 20.828 4.84 1 96.62 115 HIS B C 1
ATOM 2195 O O . HIS B 1 115 ? -2.287 20.141 4.727 1 96.62 115 HIS B O 1
ATOM 2201 N N . ASP B 1 116 ? -1.29 22.078 5.055 1 95.5 116 ASP B N 1
ATOM 2202 C CA . ASP B 1 116 ? -2.539 22.797 5.285 1 95.5 116 ASP B CA 1
ATOM 2203 C C . ASP B 1 116 ? -3.428 22.766 4.043 1 95.5 116 ASP B C 1
ATOM 2205 O O . ASP B 1 116 ? -4.656 22.797 4.152 1 95.5 116 ASP B O 1
ATOM 2209 N N . ASP B 1 117 ? -2.799 22.656 2.945 1 94.94 117 ASP B N 1
ATOM 2210 C CA . ASP B 1 117 ? -3.533 22.562 1.687 1 94.94 117 ASP B CA 1
ATOM 2211 C C . ASP B 1 117 ? -4.023 21.141 1.437 1 94.94 117 ASP B C 1
ATOM 2213 O O . ASP B 1 117 ? -5.152 20.938 0.99 1 94.94 117 ASP B O 1
ATOM 2217 N N . MET B 1 118 ? -3.246 20.203 1.771 1 94.31 118 MET B N 1
ATOM 2218 C CA . MET B 1 118 ? -3.494 18.812 1.409 1 94.31 118 MET B CA 1
ATOM 2219 C C . MET B 1 118 ? -4.445 18.141 2.402 1 94.31 118 MET B C 1
ATOM 2221 O O . MET B 1 118 ? -5.262 17.312 2.023 1 94.31 118 MET B O 1
ATOM 2225 N N . MET B 1 119 ? -4.387 18.516 3.631 1 93.25 119 MET B N 1
ATOM 2226 C CA . MET B 1 119 ? -5.102 17.797 4.68 1 93.25 119 MET B CA 1
ATOM 2227 C C . MET B 1 119 ? -6.609 17.875 4.461 1 93.25 119 MET B C 1
ATOM 2229 O O . MET B 1 119 ? -7.312 16.875 4.57 1 93.25 119 MET B O 1
ATOM 2233 N N . PRO B 1 120 ? -7.184 19.094 4.09 1 92.56 120 PRO B N 1
ATOM 2234 C CA . PRO B 1 120 ? -8.617 19.141 3.814 1 92.56 120 PRO B CA 1
ATOM 2235 C C . PRO B 1 120 ? -9.031 18.203 2.674 1 92.56 120 PRO B C 1
ATOM 2237 O O . PRO B 1 120 ? -10.086 17.578 2.732 1 92.56 120 PRO B O 1
ATOM 2240 N N . PHE B 1 121 ? -8.188 18.156 1.693 1 92.12 121 PHE B N 1
ATOM 2241 C CA . PHE B 1 121 ? -8.453 17.266 0.566 1 92.12 121 PHE B CA 1
ATOM 2242 C C . PHE B 1 121 ? -8.469 15.805 1.013 1 92.12 121 PHE B C 1
ATOM 2244 O O . PHE B 1 121 ? -9.391 15.055 0.68 1 92.12 121 PHE B O 1
ATOM 2251 N N . VAL B 1 122 ? -7.473 15.391 1.759 1 93.25 122 VAL B N 1
ATOM 2252 C CA . VAL B 1 122 ? -7.336 14.008 2.219 1 93.25 122 VAL B CA 1
ATOM 2253 C C . VAL B 1 122 ? -8.492 13.656 3.152 1 93.25 122 VAL B C 1
ATOM 2255 O O . VAL B 1 122 ? -9.031 12.555 3.094 1 93.25 122 VAL B O 1
ATOM 2258 N N . ALA B 1 123 ? -8.852 14.586 3.977 1 92 123 ALA B N 1
ATOM 2259 C CA . ALA B 1 123 ? -9.969 14.375 4.895 1 92 123 ALA B CA 1
ATOM 2260 C C . ALA B 1 123 ? -11.266 14.156 4.129 1 92 123 ALA B C 1
ATOM 2262 O O . ALA B 1 123 ? -12.07 13.289 4.492 1 92 123 ALA B O 1
ATOM 2263 N N . THR B 1 124 ? -11.492 14.922 3.105 1 92.44 124 THR B N 1
ATOM 2264 C CA . THR B 1 124 ? -12.688 14.781 2.273 1 92.44 124 THR B CA 1
ATOM 2265 C C . THR B 1 124 ? -12.695 13.43 1.569 1 92.44 124 THR B C 1
ATOM 2267 O O . THR B 1 124 ? -13.727 12.758 1.521 1 92.44 124 THR B O 1
ATOM 2270 N N . LEU B 1 125 ? -11.562 13.078 1.009 1 92.69 125 LEU B N 1
ATOM 2271 C CA . LEU B 1 125 ? -11.43 11.781 0.353 1 92.69 125 LEU B CA 1
ATOM 2272 C C . LEU B 1 125 ? -11.75 10.648 1.317 1 92.69 125 LEU B C 1
ATOM 2274 O O . LEU B 1 125 ? -12.477 9.719 0.963 1 92.69 125 LEU B O 1
ATOM 2278 N N . ASN B 1 126 ? -11.242 10.734 2.49 1 93.12 126 ASN B N 1
ATOM 2279 C CA . ASN B 1 126 ? -11.508 9.734 3.525 1 93.12 126 ASN B CA 1
ATOM 2280 C C . ASN B 1 126 ? -12.992 9.625 3.834 1 93.12 126 ASN B C 1
ATOM 2282 O O . ASN B 1 126 ? -13.539 8.523 3.916 1 93.12 126 ASN B O 1
ATOM 2286 N N . ALA B 1 127 ? -13.594 10.766 3.996 1 92.62 127 ALA B N 1
ATOM 2287 C CA . ALA B 1 127 ? -15.023 10.797 4.297 1 92.62 127 ALA B CA 1
ATOM 2288 C C . ALA B 1 127 ? -15.836 10.172 3.168 1 92.62 127 ALA B C 1
ATOM 2290 O O . ALA B 1 127 ? -16.797 9.43 3.416 1 92.62 127 ALA B O 1
ATOM 2291 N N . GLU B 1 128 ? -15.422 10.453 1.987 1 93.69 128 GLU B N 1
ATOM 2292 C CA . GLU B 1 128 ? -16.109 9.898 0.827 1 93.69 128 GLU B CA 1
ATOM 2293 C C . GLU B 1 128 ? -15.969 8.383 0.775 1 93.69 128 GLU B C 1
ATOM 2295 O O . GLU B 1 128 ? -16.922 7.676 0.413 1 93.69 128 GLU B O 1
ATOM 2300 N N . LEU B 1 129 ? -14.867 7.895 1.091 1 94.19 129 LEU B N 1
ATOM 2301 C CA . LEU B 1 129 ? -14.648 6.449 1.132 1 94.19 129 LEU B CA 1
ATOM 2302 C C . LEU B 1 129 ? -15.539 5.801 2.184 1 94.19 129 LEU B C 1
ATOM 2304 O O . LEU B 1 129 ? -16.219 4.809 1.902 1 94.19 129 LEU B O 1
ATOM 2308 N N . TYR B 1 130 ? -15.57 6.363 3.354 1 93.06 130 TYR B N 1
ATOM 2309 C CA . TYR B 1 130 ? -16.344 5.805 4.457 1 93.06 130 TYR B CA 1
ATOM 2310 C C . TYR B 1 130 ? -17.844 5.895 4.168 1 93.06 130 TYR B C 1
ATOM 2312 O O . TYR B 1 130 ? -18.625 5.141 4.738 1 93.06 130 TYR B O 1
ATOM 2320 N N . ALA B 1 131 ? -18.219 6.836 3.369 1 94.19 131 ALA B N 1
ATOM 2321 C CA . ALA B 1 131 ? -19.625 7.02 3.037 1 94.19 131 ALA B CA 1
ATOM 2322 C C . ALA B 1 131 ? -20.188 5.789 2.322 1 94.19 131 ALA B C 1
ATOM 2324 O O . ALA B 1 131 ? -21.391 5.629 2.207 1 94.19 131 ALA B O 1
ATOM 2325 N N . ALA B 1 132 ? -19.312 4.938 1.848 1 95.5 132 ALA B N 1
ATOM 2326 C CA . ALA B 1 132 ? -19.734 3.697 1.193 1 95.5 132 ALA B CA 1
ATOM 2327 C C . ALA B 1 132 ? -20.234 2.684 2.213 1 95.5 132 ALA B C 1
ATOM 2329 O O . ALA B 1 132 ? -20.844 1.671 1.844 1 95.5 132 ALA B O 1
ATOM 2330 N N . LEU B 1 133 ? -20.047 2.965 3.465 1 96.19 133 LEU B N 1
ATOM 2331 C CA . LEU B 1 133 ? -20.422 2.053 4.535 1 96.19 133 LEU B CA 1
ATOM 2332 C C . LEU B 1 133 ? -21.438 2.705 5.465 1 96.19 133 LEU B C 1
ATOM 2334 O O . LEU B 1 133 ? -21.344 3.898 5.766 1 96.19 133 LEU B O 1
ATOM 2338 N N . PRO B 1 134 ? -22.406 1.94 5.945 1 94.5 134 PRO B N 1
ATOM 2339 C CA . PRO B 1 134 ? -23.203 2.465 7.055 1 94.5 134 PRO B CA 1
ATOM 2340 C C . PRO B 1 134 ? -22.359 2.785 8.289 1 94.5 134 PRO B C 1
ATOM 2342 O O . PRO B 1 134 ? -21.344 2.141 8.523 1 94.5 134 PRO B O 1
ATOM 2345 N N . PRO B 1 135 ? -22.781 3.758 9.094 1 90.88 135 PRO B N 1
ATOM 2346 C CA . PRO B 1 135 ? -21.984 4.195 10.242 1 90.88 135 PRO B CA 1
ATOM 2347 C C . PRO B 1 135 ? -21.609 3.041 11.164 1 90.88 135 PRO B C 1
ATOM 2349 O O . PRO B 1 135 ? -20.484 2.998 11.672 1 90.88 135 PRO B O 1
ATOM 2352 N N . ALA B 1 136 ? -22.5 2.104 11.367 1 92.06 136 ALA B N 1
ATOM 2353 C CA . ALA B 1 136 ? -22.203 0.96 12.227 1 92.06 136 ALA B CA 1
ATOM 2354 C C . ALA B 1 136 ? -21.094 0.093 11.625 1 92.06 136 ALA B C 1
ATOM 2356 O O . ALA B 1 136 ? -20.25 -0.431 12.352 1 92.06 136 ALA B O 1
ATOM 2357 N N . ASP B 1 137 ? -21.062 0.01 10.352 1 93.12 137 ASP B N 1
ATOM 2358 C CA . ASP B 1 137 ? -20.031 -0.775 9.664 1 93.12 137 ASP B CA 1
ATOM 2359 C C . ASP B 1 137 ? -18.688 -0.07 9.711 1 93.12 137 ASP B C 1
ATOM 2361 O O . ASP B 1 137 ? -17.641 -0.718 9.852 1 93.12 137 ASP B O 1
ATOM 2365 N N . ALA B 1 138 ? -18.75 1.218 9.656 1 92.06 138 ALA B N 1
ATOM 2366 C CA . ALA B 1 138 ? -17.516 1.992 9.719 1 92.06 138 ALA B CA 1
ATOM 2367 C C . ALA B 1 138 ? -16.812 1.794 11.062 1 92.06 138 ALA B C 1
ATOM 2369 O O . ALA B 1 138 ? -15.602 1.607 11.109 1 92.06 138 ALA B O 1
ATOM 2370 N N . ALA B 1 139 ? -17.562 1.83 12.086 1 92.06 139 ALA B N 1
ATOM 2371 C CA . ALA B 1 139 ? -17.016 1.622 13.422 1 92.06 139 ALA B CA 1
ATOM 2372 C C . ALA B 1 139 ? -16.453 0.21 13.562 1 92.06 139 ALA B C 1
ATOM 2374 O O . ALA B 1 139 ? -15.375 0.017 14.148 1 92.06 139 ALA B O 1
ATOM 2375 N N . ARG B 1 140 ? -17.125 -0.723 13.062 1 94.12 140 ARG B N 1
ATOM 2376 C CA . ARG B 1 140 ? -16.672 -2.109 13.102 1 94.12 140 ARG B CA 1
ATOM 2377 C C . ARG B 1 140 ? -15.391 -2.291 12.289 1 94.12 140 ARG B C 1
ATOM 2379 O O . ARG B 1 140 ? -14.492 -3.023 12.695 1 94.12 140 ARG B O 1
ATOM 2386 N N . LEU B 1 141 ? -15.359 -1.637 11.148 1 95.38 141 LEU B N 1
ATOM 2387 C CA . LEU B 1 141 ? -14.148 -1.684 10.32 1 95.38 141 LEU B CA 1
ATOM 2388 C C . LEU B 1 141 ? -12.945 -1.173 11.102 1 95.38 141 LEU B C 1
ATOM 2390 O O . LEU B 1 141 ? -11.875 -1.789 11.07 1 95.38 141 LEU B O 1
ATOM 2394 N N . ASP B 1 142 ? -13.156 -0.081 11.766 1 93.06 142 ASP B N 1
ATOM 2395 C CA . ASP B 1 142 ? -12.07 0.498 12.555 1 93.06 142 ASP B CA 1
ATOM 2396 C C . ASP B 1 142 ? -11.555 -0.494 13.594 1 93.06 142 ASP B C 1
ATOM 2398 O O . ASP B 1 142 ? -10.344 -0.66 13.766 1 93.06 142 ASP B O 1
ATOM 2402 N N . GLU B 1 143 ? -12.422 -1.156 14.211 1 94.69 143 GLU B N 1
ATOM 2403 C CA . GLU B 1 143 ? -12.055 -2.148 15.211 1 94.69 143 GLU B CA 1
ATOM 2404 C C . GLU B 1 143 ? -11.32 -3.326 14.586 1 94.69 143 GLU B C 1
ATOM 2406 O O . GLU B 1 143 ? -10.328 -3.809 15.125 1 94.69 143 GLU B O 1
ATOM 2411 N N . MET B 1 144 ? -11.805 -3.785 13.531 1 96.44 144 MET B N 1
ATOM 2412 C CA . MET B 1 144 ? -11.172 -4.91 12.836 1 96.44 144 MET B CA 1
ATOM 2413 C C . MET B 1 144 ? -9.766 -4.547 12.383 1 96.44 144 MET B C 1
ATOM 2415 O O . MET B 1 144 ? -8.836 -5.352 12.508 1 96.44 144 MET B O 1
ATOM 2419 N N . LEU B 1 145 ? -9.641 -3.33 11.836 1 95.5 145 LEU B N 1
ATOM 2420 C CA . LEU B 1 145 ? -8.328 -2.883 11.375 1 95.5 145 LEU B CA 1
ATOM 2421 C C . LEU B 1 145 ? -7.348 -2.785 12.547 1 95.5 145 LEU B C 1
ATOM 2423 O O . LEU B 1 145 ? -6.156 -3.064 12.391 1 95.5 145 LEU B O 1
ATOM 2427 N N . GLU B 1 146 ? -7.844 -2.393 13.648 1 95.19 146 GLU B N 1
ATOM 2428 C CA . GLU B 1 146 ? -7.004 -2.35 14.844 1 95.19 146 GLU B CA 1
ATOM 2429 C C . GLU B 1 146 ? -6.516 -3.744 15.227 1 95.19 146 GLU B C 1
ATOM 2431 O O . GLU B 1 146 ? -5.336 -3.934 15.523 1 95.19 146 GLU B O 1
ATOM 2436 N N . ARG B 1 147 ? -7.359 -4.723 15.227 1 96.75 147 ARG B N 1
ATOM 2437 C CA . ARG B 1 147 ? -7.004 -6.102 15.547 1 96.75 147 ARG B CA 1
ATOM 2438 C C . ARG B 1 147 ? -6.031 -6.668 14.516 1 96.75 147 ARG B C 1
ATOM 2440 O O . ARG B 1 147 ? -5.062 -7.344 14.875 1 96.75 147 ARG B O 1
ATOM 2447 N N . LEU B 1 148 ? -6.309 -6.387 13.289 1 96.75 148 LEU B N 1
ATOM 2448 C CA . LEU B 1 148 ? -5.445 -6.867 12.219 1 96.75 148 LEU B CA 1
ATOM 2449 C C . LEU B 1 148 ? -4.055 -6.25 12.32 1 96.75 148 LEU B C 1
ATOM 2451 O O . LEU B 1 148 ? -3.051 -6.934 12.102 1 96.75 148 LEU B O 1
ATOM 2455 N N . GLN B 1 149 ? -4.051 -4.961 12.625 1 95.06 149 GLN B N 1
ATOM 2456 C CA . GLN B 1 149 ? -2.766 -4.293 12.797 1 95.06 149 GLN B CA 1
ATOM 2457 C C . GLN B 1 149 ? -1.965 -4.922 13.93 1 95.06 149 GLN B C 1
ATOM 2459 O O . GLN B 1 149 ? -0.766 -5.172 13.789 1 95.06 149 GLN B O 1
ATOM 2464 N N . ALA B 1 150 ? -2.584 -5.176 15.031 1 95.5 150 ALA B N 1
ATOM 2465 C CA . ALA B 1 150 ? -1.916 -5.805 16.172 1 95.5 150 ALA B CA 1
ATOM 2466 C C . ALA B 1 150 ? -1.378 -7.184 15.797 1 95.5 150 ALA B C 1
ATOM 2468 O O . ALA B 1 150 ? -0.258 -7.539 16.172 1 95.5 150 ALA B O 1
ATOM 2469 N N . GLN B 1 151 ? -2.152 -7.902 15.125 1 96 151 GLN B N 1
ATOM 2470 C CA . GLN B 1 151 ? -1.738 -9.227 14.688 1 96 151 GLN B CA 1
ATOM 2471 C C . GLN B 1 151 ? -0.545 -9.148 13.734 1 96 151 GLN B C 1
ATOM 2473 O O . GLN B 1 151 ? 0.416 -9.906 13.875 1 96 151 GLN B O 1
ATOM 2478 N N . ALA B 1 152 ? -0.638 -8.227 12.781 1 94.5 152 ALA B N 1
ATOM 2479 C CA . ALA B 1 152 ? 0.459 -8.047 11.836 1 94.5 152 ALA B CA 1
ATOM 2480 C C . ALA B 1 152 ? 1.748 -7.664 12.555 1 94.5 152 ALA B C 1
ATOM 2482 O O . ALA B 1 152 ? 2.826 -8.156 12.219 1 94.5 152 ALA B O 1
ATOM 2483 N N . ASP B 1 153 ? 1.6 -6.812 13.516 1 92 153 ASP B N 1
ATOM 2484 C CA . ASP B 1 153 ? 2.762 -6.387 14.289 1 92 153 ASP B CA 1
ATOM 2485 C C . ASP B 1 153 ? 3.363 -7.559 15.062 1 92 153 ASP B C 1
ATOM 2487 O O . ASP B 1 153 ? 4.586 -7.707 15.117 1 92 153 ASP B O 1
ATOM 2491 N N . ARG B 1 154 ? 2.568 -8.398 15.609 1 92.94 154 ARG B N 1
ATOM 2492 C CA . ARG B 1 154 ? 3.031 -9.57 16.328 1 92.94 154 ARG B CA 1
ATOM 2493 C C . ARG B 1 154 ? 3.756 -10.539 15.406 1 92.94 154 ARG B C 1
ATOM 2495 O O . ARG B 1 154 ? 4.816 -11.07 15.75 1 92.94 154 ARG B O 1
ATOM 2502 N N . MET B 1 155 ? 3.207 -10.727 14.352 1 91.44 155 MET B N 1
ATOM 2503 C CA . MET B 1 155 ? 3.797 -11.648 13.383 1 91.44 155 MET B CA 1
ATOM 2504 C C . MET B 1 155 ? 5.148 -11.141 12.898 1 91.44 155 MET B C 1
ATOM 2506 O O . MET B 1 155 ? 6.078 -11.922 12.695 1 91.44 155 MET B O 1
ATOM 2510 N N . ALA B 1 156 ? 5.203 -9.844 12.625 1 85.44 156 ALA B N 1
ATOM 2511 C CA . ALA B 1 156 ? 6.434 -9.242 12.117 1 85.44 156 ALA B CA 1
ATOM 2512 C C . ALA B 1 156 ? 7.547 -9.305 13.164 1 85.44 156 ALA B C 1
ATOM 2514 O O . ALA B 1 156 ? 8.727 -9.367 12.82 1 85.44 156 ALA B O 1
ATOM 2515 N N . MET B 1 157 ? 7.152 -9.273 14.352 1 81.94 157 MET B N 1
ATOM 2516 C CA . MET B 1 157 ? 8.125 -9.344 15.438 1 81.94 157 MET B CA 1
ATOM 2517 C C . MET B 1 157 ? 8.633 -10.766 15.617 1 81.94 157 MET B C 1
ATOM 2519 O O . MET B 1 157 ? 9.75 -10.977 16.094 1 81.94 157 MET B O 1
ATOM 2523 N N . THR B 1 158 ? 7.824 -11.711 15.344 1 71.25 158 THR B N 1
ATOM 2524 C CA . THR B 1 158 ? 8.188 -13.109 15.547 1 71.25 158 THR B CA 1
ATOM 2525 C C . THR B 1 158 ? 9.039 -13.617 14.383 1 71.25 158 THR B C 1
ATOM 2527 O O . THR B 1 158 ? 9.859 -14.523 14.562 1 71.25 158 THR B O 1
ATOM 2530 N N . VAL B 1 159 ? 8.766 -13.258 13.227 1 63.03 159 VAL B N 1
ATOM 2531 C CA . VAL B 1 159 ? 9.477 -13.766 12.055 1 63.03 159 VAL B CA 1
ATOM 2532 C C . VAL B 1 159 ? 10.914 -13.234 12.055 1 63.03 159 VAL B C 1
ATOM 2534 O O . VAL B 1 159 ? 11.133 -12.031 12.164 1 63.03 159 VAL B O 1
ATOM 2537 N N . GLU B 1 160 ? 11.812 -13.891 12.672 1 53.44 160 GLU B N 1
ATOM 2538 C CA . GLU B 1 160 ? 13.25 -13.641 12.742 1 53.44 160 GLU B CA 1
ATOM 2539 C C . GLU B 1 160 ? 13.789 -13.164 11.398 1 53.44 160 GLU B C 1
ATOM 2541 O O . GLU B 1 160 ? 13.602 -13.828 10.375 1 53.44 160 GLU B O 1
ATOM 2546 N N . VAL B 1 161 ? 13.594 -11.883 11.148 1 48.66 161 VAL B N 1
ATOM 2547 C CA . VAL B 1 161 ? 14.391 -11.406 10.023 1 48.66 161 VAL B CA 1
ATOM 2548 C C . VAL B 1 161 ? 15.789 -12.023 10.086 1 48.66 161 VAL B C 1
ATOM 2550 O O . VAL B 1 161 ? 16.422 -12.031 11.141 1 48.66 161 VAL B O 1
ATOM 2553 N N . PRO B 1 162 ? 16.031 -12.82 9.195 1 40 162 PRO B N 1
ATOM 2554 C CA . PRO B 1 162 ? 17.406 -13.305 9.32 1 40 162 PRO B CA 1
ATOM 2555 C C . PRO B 1 162 ? 18.406 -12.172 9.594 1 40 162 PRO B C 1
ATOM 2557 O O . PRO B 1 162 ? 18.297 -11.102 9 1 40 162 PRO B O 1
ATOM 2560 N N . LYS B 1 163 ? 18.75 -11.93 10.797 1 39.5 163 LYS B N 1
ATOM 2561 C CA . LYS B 1 163 ? 19.922 -11.102 11.055 1 39.5 163 LYS B CA 1
ATOM 2562 C C . LYS B 1 163 ? 20.922 -11.18 9.906 1 39.5 163 LYS B C 1
ATOM 2564 O O . LYS B 1 163 ? 21.375 -12.266 9.539 1 39.5 163 LYS B O 1
ATOM 2569 N N . ASP B 1 164 ? 20.859 -10.359 8.828 1 37.09 164 ASP B N 1
ATOM 2570 C CA . ASP B 1 164 ? 21.938 -10.266 7.852 1 37.09 164 ASP B CA 1
ATOM 2571 C C . ASP B 1 164 ? 23.266 -10.758 8.445 1 37.09 164 ASP B C 1
ATOM 2573 O O . ASP B 1 164 ? 23.641 -10.352 9.547 1 37.09 164 ASP B O 1
ATOM 2577 N N . GLU B 1 165 ? 23.828 -11.773 8.016 1 37.81 165 GLU B N 1
ATOM 2578 C CA . GLU B 1 165 ? 25.156 -12.148 7.527 1 37.81 165 GLU B CA 1
ATOM 2579 C C . GLU B 1 165 ? 25.875 -10.945 6.922 1 37.81 165 GLU B C 1
ATOM 2581 O O . GLU B 1 165 ? 26.906 -11.102 6.262 1 37.81 165 GLU B O 1
ATOM 2586 N N . ARG B 1 166 ? 25.281 -9.852 6.891 1 38.84 166 ARG B N 1
ATOM 2587 C CA . ARG B 1 166 ? 26.062 -8.68 6.523 1 38.84 166 ARG B CA 1
ATOM 2588 C C . ARG B 1 166 ? 27.312 -8.562 7.387 1 38.84 166 ARG B C 1
ATOM 2590 O O . ARG B 1 166 ? 28.125 -7.641 7.207 1 38.84 166 ARG B O 1
ATOM 2597 N N . ARG B 1 167 ? 27.219 -9.094 8.523 1 36.72 167 ARG B N 1
ATOM 2598 C CA . ARG B 1 167 ? 28.469 -9.156 9.266 1 36.72 167 ARG B CA 1
ATOM 2599 C C . ARG B 1 167 ? 29.531 -9.93 8.492 1 36.72 167 ARG B C 1
ATOM 2601 O O . ARG B 1 167 ? 30.719 -9.844 8.797 1 36.72 167 ARG B O 1
ATOM 2608 N N . LYS B 1 168 ? 29.109 -10.898 7.574 1 38.66 168 LYS B N 1
ATOM 2609 C CA . LYS B 1 168 ? 30.188 -11.664 6.961 1 38.66 168 LYS B CA 1
ATOM 2610 C C . LYS B 1 168 ? 30.922 -10.844 5.902 1 38.66 168 LYS B C 1
ATOM 2612 O O . LYS B 1 168 ? 32 -11.203 5.473 1 38.66 168 LYS B O 1
ATOM 2617 N N . GLY B 1 169 ? 30.234 -9.852 5.25 1 37.59 169 GLY B N 1
ATOM 2618 C CA . GLY B 1 169 ? 30.969 -9.094 4.262 1 37.59 169 GLY B CA 1
ATOM 2619 C C . GLY B 1 169 ? 31.938 -8.094 4.879 1 37.59 169 GLY B C 1
ATOM 2620 O O . GLY B 1 169 ? 32.719 -7.469 4.172 1 37.59 169 GLY B O 1
ATOM 2621 N N . ARG B 1 170 ? 31.641 -7.535 6.047 1 39.59 170 ARG B N 1
ATOM 2622 C CA . ARG B 1 170 ? 32.594 -6.594 6.613 1 39.59 170 ARG B CA 1
ATOM 2623 C C . ARG B 1 170 ? 33.875 -7.309 7.043 1 39.59 170 ARG B C 1
ATOM 2625 O O . ARG B 1 170 ? 34.938 -6.688 7.145 1 39.59 170 ARG B O 1
ATOM 2632 N N . ARG B 1 171 ? 33.656 -8.531 7.527 1 40.97 171 ARG B N 1
ATOM 2633 C CA . ARG B 1 171 ? 34.844 -9.156 8.086 1 40.97 171 ARG B CA 1
ATOM 2634 C C . ARG B 1 171 ? 35.812 -9.602 6.98 1 40.97 171 ARG B C 1
ATOM 2636 O O . ARG B 1 171 ? 36.969 -9.859 7.234 1 40.97 171 ARG B O 1
ATOM 2643 N N . ARG B 1 172 ? 35.188 -9.906 5.711 1 42.84 172 ARG B N 1
ATOM 2644 C CA . ARG B 1 172 ? 36.188 -10.43 4.781 1 42.84 172 ARG B CA 1
ATOM 2645 C C . ARG B 1 172 ? 37.062 -9.312 4.23 1 42.84 172 ARG B C 1
ATOM 2647 O O . ARG B 1 172 ? 38.031 -9.578 3.531 1 42.84 172 ARG B O 1
ATOM 2654 N N . THR B 1 173 ? 36.438 -8.07 4.246 1 43.09 173 THR B N 1
ATOM 2655 C CA . THR B 1 173 ? 37.344 -7.121 3.635 1 43.09 173 THR B CA 1
ATOM 2656 C C . THR B 1 173 ? 38.5 -6.777 4.594 1 43.09 173 THR B C 1
ATOM 2658 O O . THR B 1 173 ? 39.438 -6.059 4.23 1 43.09 173 THR B O 1
ATOM 2661 N N . GLY B 1 174 ? 38.25 -7.098 5.859 1 38.78 174 GLY B N 1
ATOM 2662 C CA . GLY B 1 174 ? 39.406 -6.652 6.656 1 38.78 174 GLY B CA 1
ATOM 2663 C C . GLY B 1 174 ? 40.625 -7.52 6.484 1 38.78 174 GLY B C 1
ATOM 2664 O O . GLY B 1 174 ? 41.719 -7.172 6.961 1 38.78 174 GLY B O 1
ATOM 2665 N N . ASP B 1 175 ? 40.438 -8.859 6.289 1 40.69 175 ASP B N 1
ATOM 2666 C CA . ASP B 1 175 ? 41.688 -9.602 6.434 1 40.69 175 ASP B CA 1
ATOM 2667 C C . ASP B 1 175 ? 42.5 -9.539 5.156 1 40.69 175 ASP B C 1
ATOM 2669 O O . ASP B 1 175 ? 43.656 -10.031 5.125 1 40.69 175 ASP B O 1
ATOM 2673 N N . GLY B 1 176 ? 42.062 -8.977 4.035 1 31.05 176 GLY B N 1
ATOM 2674 C CA . GLY B 1 176 ? 43.219 -8.898 3.146 1 31.05 176 GLY B CA 1
ATOM 2675 C C . GLY B 1 176 ? 44.062 -7.656 3.373 1 31.05 176 GLY B C 1
ATOM 2676 O O . GLY B 1 176 ? 43.594 -6.688 3.984 1 31.05 176 GLY B O 1
#

Solvent-accessible surface area (backbone atoms only — not comparable to full-atom values): 19566 Å² total; per-residue (Å²): 134,76,79,74,74,72,68,86,65,90,57,65,58,86,48,64,86,70,34,58,70,51,47,50,50,54,38,44,47,39,48,43,46,57,52,39,48,50,32,40,71,74,67,68,40,48,63,67,43,46,52,53,44,50,49,33,71,74,67,40,67,33,41,56,69,54,45,13,60,75,66,64,44,56,60,71,60,38,50,54,41,48,53,51,36,34,75,72,54,28,28,45,79,42,67,37,87,94,36,74,88,42,36,32,38,34,65,30,73,60,27,46,50,50,42,68,61,45,47,60,54,53,21,50,52,43,49,57,46,52,65,61,40,58,73,72,52,48,55,49,49,53,52,51,51,51,42,39,36,54,46,26,49,52,50,52,68,64,52,72,63,74,72,73,62,63,64,56,61,60,56,60,64,60,74,106,134,77,79,75,75,71,68,87,65,90,58,65,61,88,47,64,85,71,33,60,69,50,46,50,50,51,37,45,46,40,46,42,46,57,52,41,49,49,32,41,71,74,67,68,40,48,64,68,43,48,53,52,43,51,49,33,69,72,68,40,69,32,41,56,69,54,45,14,61,76,66,65,44,57,60,71,60,37,51,54,39,49,52,51,34,34,75,72,53,28,28,45,78,40,68,36,86,96,36,75,86,42,37,32,38,34,64,32,75,60,27,47,49,50,41,67,59,45,49,62,54,52,24,50,53,43,49,57,47,51,64,61,41,57,72,73,52,47,56,50,49,53,52,50,50,50,41,40,36,52,44,25,49,51,51,52,68,63,52,72,64,74,73,71,63,63,63,57,62,60,55,60,63,60,74,105